Protein 8J6E (pdb70)

Solvent-accessible surface area: 14069 Å² total; per-residue (Å²): 143,49,43,51,1,2,15,0,73,46,95,25,24,26,135,17,26,40,68,83,94,14,54,51,41,41,153,83,13,151,12,112,144,29,50,0,0,0,98,0,11,33,0,0,1,7,90,60,2,11,27,30,3,71,32,91,66,89,51,138,63,78,73,23,18,1,5,13,0,0,0,3,31,2,55,68,24,10,65,80,11,86,124,78,19,75,55,80,69,0,0,0,42,10,40,107,50,24,43,7,0,0,0,6,10,0,9,0,34,28,98,25,8,39,100,12,56,146,56,1,76,42,14,44,0,0,2,1,0,19,21,0,1,20,0,0,4,0,1,28,44,8,24,87,10,17,122,64,8,11,0,0,0,6,48,0,6,32,30,26,5,5,8,0,0,0,1,0,62,64,64,37,2,86,0,0,0,2,2,16,20,74,154,55,2,79,35,0,118,76,19,0,82,10,69,42,19,9,22,106,102,74,52,103,100,33,12,54,78,0,100,78,28,5,125,160,16,1,18,0,0,0,1,14,29,2,81,70,19,15,72,21,0,9,55,3,12,76,91,162,0,63,0,0,6,31,11,13,56,43,30,48,40,83,143,39,56,105,126,64,28,59,182,33,21,69,13,116,67,66,102,6,73,18,41,92,20,24,175,52,100,126,38,5,103,104,1,8,56,50,1,6,36,23,8,46,64,174,87,4,98,32,44,59,29,118,76,6,47,15,124,50,2,39,78,0,0,68,27,21,102,41,88,129,74,39,20,9,4,0,0,73,6,59,131

Structure (mmCIF, N/CA/C/O backbone):
data_8J6E
#
_entry.id   8J6E
#
_cell.length_a   89.390
_cell.length_b   89.390
_cell.length_c   98.380
_cell.angle_alpha   90.000
_cell.angle_beta   90.000
_cell.angle_gamma   120.000
#
_symmetry.space_group_name_H-M   'P 32 2 1'
#
loop_
_entity.id
_entity.type
_entity.pdbx_description
1 polymer 'Quinone oxidoreductase, putative'
2 water water
#
loop_
_atom_site.group_PDB
_atom_site.id
_atom_site.type_symbol
_atom_site.label_atom_id
_atom_site.label_alt_id
_atom_site.label_comp_id
_atom_site.label_asym_id
_atom_site.label_entity_id
_atom_site.label_seq_id
_atom_site.pdbx_PDB_ins_code
_atom_site.Cartn_x
_atom_site.Cartn_y
_atom_site.Cartn_z
_atom_site.occupancy
_atom_site.B_iso_or_equiv
_atom_site.auth_seq_id
_atom_site.auth_comp_id
_atom_site.auth_asym_id
_atom_site.auth_atom_id
_atom_site.pdbx_PDB_model_num
ATOM 1 N N . ALA A 1 1 ? 28.61163 9.72829 15.60631 1.000 61.40827 -2 ALA A N 1
ATOM 2 C CA . ALA A 1 1 ? 29.93748 9.53788 16.18907 1.000 61.48638 -2 ALA A CA 1
ATOM 3 C C . ALA A 1 1 ? 30.44033 8.11147 15.96247 1.000 61.86450 -2 ALA A C 1
ATOM 4 O O . ALA A 1 1 ? 29.72184 7.13939 16.21845 1.000 66.00911 -2 ALA A O 1
ATOM 6 N N . GLY A 1 2 ? 31.66895 7.98895 15.47778 1.000 49.54249 -1 GLY A N 1
ATOM 7 C CA . GLY A 1 2 ? 32.27740 6.69580 15.25039 1.000 50.32789 -1 GLY A CA 1
ATOM 8 C C . GLY A 1 2 ? 32.44863 6.37824 13.77299 1.000 43.85244 -1 GLY A C 1
ATOM 9 O O . GLY A 1 2 ? 32.26267 7.21776 12.88671 1.000 41.24274 -1 GLY A O 1
ATOM 10 N N . SER A 1 3 ? 32.80388 5.12015 13.52508 1.000 41.53607 0 SER A N 1
ATOM 11 C CA . SER A 1 3 ? 33.14826 4.65125 12.18831 1.000 37.52012 0 SER A CA 1
ATOM 12 C C . SER A 1 3 ? 31.89485 4.50999 11.33715 1.000 33.52061 0 SER A C 1
ATOM 13 O O . SER A 1 3 ? 30.98075 3.75744 11.68411 1.000 33.91709 0 SER A O 1
ATOM 16 N N . MET A 1 4 ? 31.85464 5.21141 10.21123 1.000 31.29925 1 MET A N 1
ATOM 17 C CA . MET A 1 4 ? 30.67103 5.20133 9.37063 1.000 33.48471 1 MET A CA 1
ATOM 18 C C . MET A 1 4 ? 31.00409 4.70200 7.96656 1.000 33.18881 1 MET A C 1
ATOM 19 O O . MET A 1 4 ? 32.16930 4.56203 7.57829 1.000 27.19932 1 MET A O 1
ATOM 24 N N . GLU A 1 5 ? 29.94524 4.41596 7.21247 1.000 28.48074 2 GLU A N 1
ATOM 25 C CA . GLU A 1 5 ? 30.04036 4.13451 5.78967 1.000 31.22223 2 GLU A CA 1
ATOM 26 C C . GLU A 1 5 ? 28.78095 4.65310 5.11077 1.000 32.01131 2 GLU A C 1
ATOM 27 O O . GLU A 1 5 ? 27.72562 4.78713 5.73567 1.000 29.84537 2 GLU A O 1
ATOM 33 N N . VAL A 1 6 ? 28.89918 4.91642 3.81346 1.000 30.26411 3 VAL A N 1
ATOM 34 C CA . VAL A 1 6 ? 27.81678 5.46685 3.00220 1.000 27.31376 3 VAL A CA 1
ATOM 35 C C . VAL A 1 6 ? 27.28123 4.35557 2.10998 1.000 32.77354 3 VAL A C 1
ATOM 36 O O . VAL A 1 6 ? 28.04274 3.73868 1.35248 1.000 29.85905 3 VAL A O 1
ATOM 40 N N . ILE A 1 7 ? 25.97191 4.10683 2.18731 1.000 29.72035 4 ILE A N 1
ATOM 41 C CA . ILE A 1 7 ? 25.33598 3.05344 1.40949 1.000 31.79094 4 ILE A CA 1
ATOM 42 C C . ILE A 1 7 ? 24.35259 3.67660 0.42942 1.000 32.40449 4 ILE A C 1
ATOM 43 O O . ILE A 1 7 ? 23.79582 4.75492 0.66376 1.000 33.07691 4 ILE A O 1
ATOM 48 N N . ALA A 1 8 ? 24.15780 2.98930 -0.69024 1.000 32.46416 5 ALA A N 1
ATOM 49 C CA . ALA A 1 8 ? 23.04891 3.26388 -1.58867 1.000 33.36160 5 ALA A CA 1
ATOM 50 C C . ALA A 1 8 ? 21.85561 2.44269 -1.12716 1.000 39.90344 5 ALA A C 1
ATOM 51 O O . ALA A 1 8 ? 21.98398 1.23667 -0.91328 1.000 37.03406 5 ALA A O 1
ATOM 53 N N . THR A 1 9 ? 20.70493 3.09264 -0.95616 1.000 40.29210 6 THR A N 1
ATOM 54 C CA . THR A 1 9 ? 19.49801 2.38512 -0.53656 1.000 41.04164 6 THR A CA 1
ATOM 55 C C . THR A 1 9 ? 18.61231 1.98513 -1.70821 1.000 41.54584 6 THR A C 1
ATOM 56 O O . THR A 1 9 ? 17.66305 1.22319 -1.51295 1.000 48.36734 6 THR A O 1
ATOM 60 N N . ALA A 1 10 ? 18.89817 2.48626 -2.90367 1.000 40.15507 7 ALA A N 1
ATOM 61 C CA . ALA A 1 10 ? 18.15851 2.19270 -4.12659 1.000 40.41674 7 ALA A CA 1
ATOM 62 C C . ALA A 1 10 ? 18.97311 2.76477 -5.27731 1.000 45.50866 7 ALA A C 1
ATOM 63 O O . ALA A 1 10 ? 20.01208 3.39883 -5.06856 1.000 42.55530 7 ALA A O 1
ATOM 65 N N . HIS A 1 11 ? 18.49433 2.54786 -6.49487 1.000 42.31288 8 HIS A N 1
ATOM 66 C CA . HIS A 1 11 ? 19.11486 3.21418 -7.62389 1.000 44.66460 8 HIS A CA 1
ATOM 67 C C . HIS A 1 11 ? 18.57333 4.63640 -7.75350 1.000 47.74463 8 HIS A C 1
ATOM 68 O O . HIS A 1 11 ? 17.48261 4.96168 -7.27565 1.000 48.38770 8 HIS A O 1
ATOM 75 N N . GLY A 1 12 ? 19.36664 5.49721 -8.38487 1.000 44.53147 9 GLY A N 1
ATOM 76 C CA . GLY A 1 12 ? 18.96970 6.88190 -8.55675 1.000 43.41580 9 GLY A CA 1
ATOM 77 C C . GLY A 1 12 ? 20.12411 7.85680 -8.44972 1.000 40.40294 9 GLY A C 1
ATOM 78 O O . GLY A 1 12 ? 21.26247 7.51998 -8.78940 1.000 41.66943 9 GLY A O 1
ATOM 79 N N . GLY A 1 13 ? 19.83702 9.07438 -7.99912 1.000 39.87600 10 GLY A N 1
ATOM 80 C CA . GLY A 1 13 ? 20.84828 10.08762 -7.81753 1.000 39.29952 10 GLY A CA 1
ATOM 81 C C . GLY A 1 13 ? 21.25838 10.17471 -6.36081 1.000 41.07342 10 GLY A C 1
ATOM 82 O O . GLY A 1 13 ? 20.89693 9.32106 -5.54212 1.000 41.50623 10 GLY A O 1
ATOM 83 N N . PRO A 1 14 ? 21.99131 11.23419 -6.00256 1.000 41.11885 11 PRO A N 1
ATOM 84 C CA . PRO A 1 14 ? 22.55444 11.32889 -4.64272 1.000 39.33673 11 PRO A CA 1
ATOM 85 C C . PRO A 1 14 ? 21.52491 11.26921 -3.52094 1.000 41.12682 11 PRO A C 1
ATOM 86 O O . PRO A 1 14 ? 21.90842 11.03998 -2.35841 1.000 38.72495 11 PRO A O 1
ATOM 90 N N . GLU A 1 15 ? 20.23886 11.45471 -3.82393 1.000 41.27944 12 GLU A N 1
ATOM 91 C CA . GLU A 1 15 ? 19.21318 11.41343 -2.78802 1.000 40.42860 12 GLU A CA 1
ATOM 92 C C . GLU A 1 15 ? 19.07078 10.03021 -2.16566 1.000 40.54402 12 GLU A C 1
ATOM 93 O O . GLU A 1 15 ? 18.58568 9.92249 -1.03624 1.000 43.80404 12 GLU A O 1
ATOM 99 N N . VAL A 1 16 ? 19.50353 8.97151 -2.85937 1.000 41.82257 13 VAL A N 1
ATOM 100 C CA . VAL A 1 16 ? 19.32197 7.61616 -2.33696 1.000 40.60042 13 VAL A CA 1
ATOM 101 C C . VAL A 1 16 ? 20.38704 7.20652 -1.32946 1.000 40.03681 13 VAL A C 1
ATOM 102 O O . VAL A 1 16 ? 20.27126 6.12972 -0.73178 1.000 38.40716 13 VAL A O 1
ATOM 106 N N . LEU A 1 17 ? 21.40242 8.03783 -1.09686 1.000 38.46456 14 LEU A N 1
ATOM 107 C CA . LEU A 1 17 ? 22.48888 7.69035 -0.18431 1.000 37.70368 14 LEU A CA 1
ATOM 108 C C . LEU A 1 17 ? 22.08172 7.84492 1.27934 1.000 37.69625 14 LEU A C 1
ATOM 109 O O . LEU A 1 17 ? 21.27108 8.70023 1.63814 1.000 41.37640 14 LEU A O 1
ATOM 114 N N . ALA A 1 18 ? 22.67759 7.01584 2.13214 1.000 33.05771 15 ALA A N 1
ATOM 115 C CA . ALA A 1 18 ? 22.45510 7.10132 3.57003 1.000 35.79665 15 ALA A CA 1
ATOM 116 C C . ALA A 1 18 ? 23.73031 6.69738 4.29751 1.000 36.14196 15 ALA A C 1
ATOM 117 O O . ALA A 1 18 ? 24.52387 5.89832 3.79121 1.000 36.35993 15 ALA A O 1
ATOM 119 N N . VAL A 1 19 ? 23.91563 7.25166 5.49344 1.000 35.67000 16 VAL A N 1
ATOM 120 C CA . VAL A 1 19 ? 25.08280 6.98439 6.32458 1.000 33.68374 16 VAL A CA 1
ATOM 121 C C . VAL A 1 19 ? 24.67594 6.03400 7.43815 1.000 38.37595 16 VAL A C 1
ATOM 122 O O . VAL A 1 19 ? 23.59651 6.16945 8.01888 1.000 38.19826 16 VAL A O 1
ATOM 126 N N . ARG A 1 20 ? 25.53395 5.06444 7.73161 1.000 36.48827 17 ARG A N 1
ATOM 127 C CA . ARG A 1 20 ? 25.26887 4.06193 8.75066 1.000 34.44033 17 ARG A CA 1
ATOM 128 C C . ARG A 1 20 ? 26.59730 3.68261 9.38672 1.000 39.58680 17 ARG A C 1
ATOM 129 O O . ARG A 1 20 ? 27.66232 4.01879 8.84862 1.000 35.06900 17 ARG A O 1
ATOM 137 N N . PRO A 1 21 ? 26.57663 3.02432 10.55108 1.000 39.67734 18 PRO A N 1
ATOM 138 C CA . PRO A 1 21 ? 27.84613 2.59802 11.15530 1.000 39.95093 18 PRO A CA 1
ATOM 139 C C . PRO A 1 21 ? 28.56812 1.59427 10.26466 1.000 36.61543 18 PRO A C 1
ATOM 140 O O . PRO A 1 21 ? 27.94975 0.80438 9.54602 1.000 32.18984 18 PRO A O 1
ATOM 144 N N . SER A 1 22 ? 29.89664 1.65467 10.31076 1.000 33.11164 19 SER A N 1
ATOM 145 C CA . SER A 1 22 ? 30.72621 0.76512 9.50876 1.000 34.94192 19 SER A CA 1
ATOM 146 C C . SER A 1 22 ? 30.37436 -0.69123 9.78369 1.000 37.23794 19 SER A C 1
ATOM 147 O O . SER A 1 22 ? 30.30267 -1.12095 10.93944 1.000 39.69533 19 SER A O 1
ATOM 150 N N . SER A 1 23 ? 30.14941 -1.45664 8.71937 1.000 32.48977 20 SER A N 1
ATOM 151 C CA . SER A 1 23 ? 29.86446 -2.87776 8.85500 1.000 34.35166 20 SER A CA 1
ATOM 152 C C . SER A 1 23 ? 31.10332 -3.74466 8.65668 1.000 35.66055 20 SER A C 1
ATOM 153 O O . SER A 1 23 ? 30.97584 -4.95395 8.44064 1.000 38.66525 20 SER A O 1
ATOM 156 N N . HIS A 1 24 ? 32.29593 -3.16265 8.73152 1.000 31.83524 21 HIS A N 1
ATOM 157 C CA . HIS A 1 24 ? 33.53036 -3.92738 8.55745 1.000 32.11111 21 HIS A CA 1
ATOM 158 C C . HIS A 1 24 ? 34.62965 -3.39498 9.47287 1.000 33.33120 21 HIS A C 1
ATOM 159 O O . HIS A 1 24 ? 35.77984 -3.21714 9.06406 1.000 30.54829 21 HIS A O 1
ATOM 166 N N . THR A 1 25 ? 34.28636 -3.15710 10.74347 1.000 34.10775 22 THR A N 1
ATOM 167 C CA . THR A 1 25 ? 35.29261 -2.77296 11.72717 1.000 34.35790 22 THR A CA 1
ATOM 168 C C . THR A 1 25 ? 36.24775 -3.94251 11.97022 1.000 30.36625 22 THR A C 1
ATOM 169 O O . THR A 1 25 ? 35.88005 -5.10378 11.77056 1.000 32.11084 22 THR A O 1
ATOM 173 N N . PRO A 1 26 ? 37.48742 -3.66382 12.37549 1.000 30.27331 23 PRO A N 1
ATOM 174 C CA . PRO A 1 26 ? 38.44168 -4.76959 12.57589 1.000 30.87906 23 PRO A CA 1
ATOM 175 C C . PRO A 1 26 ? 37.94894 -5.83033 13.54897 1.000 37.66696 23 PRO A C 1
ATOM 176 O O . PRO A 1 26 ? 38.06280 -7.03072 13.25970 1.000 38.32756 23 PRO A O 1
ATOM 180 N N . ASP A 1 27 ? 37.35599 -5.42575 14.67344 1.000 32.93262 24 ASP A N 1
ATOM 181 C CA . ASP A 1 27 ? 36.94103 -6.40310 15.67470 1.000 38.84973 24 ASP A CA 1
ATOM 182 C C . ASP A 1 27 ? 35.74810 -7.23619 15.22539 1.000 38.24138 24 ASP A C 1
ATOM 183 O O . ASP A 1 27 ? 35.49946 -8.30000 15.79889 1.000 39.20308 24 ASP A O 1
ATOM 188 N N . ALA A 1 28 ? 35.01450 -6.80543 14.20359 1.000 38.39344 25 ALA A N 1
ATOM 189 C CA . ALA A 1 28 ? 33.85602 -7.56071 13.74287 1.000 38.04403 25 ALA A CA 1
ATOM 190 C C . ALA A 1 28 ? 34.09817 -8.29910 12.42659 1.000 38.85113 25 ALA A C 1
ATOM 191 O O . ALA A 1 28 ? 33.16437 -8.91380 11.89976 1.000 40.00432 25 ALA A O 1
ATOM 193 N N . THR A 1 29 ? 35.31845 -8.28098 11.88918 1.000 29.45956 26 THR A N 1
ATOM 194 C CA . THR A 1 29 ? 35.56238 -8.72812 10.52001 1.000 36.80726 26 THR A CA 1
ATOM 195 C C . THR A 1 29 ? 36.40302 -10.00085 10.50978 1.000 33.78830 26 THR A C 1
ATOM 196 O O . THR A 1 29 ? 37.52139 -10.01667 11.02582 1.000 36.02275 26 THR A O 1
ATOM 200 N N . GLN A 1 30 ? 35.86738 -11.05712 9.91260 1.000 32.44031 27 GLN A N 1
ATOM 201 C CA . GLN A 1 30 ? 36.60281 -12.30352 9.71146 1.000 40.90123 27 GLN A CA 1
ATOM 202 C C . GLN A 1 30 ? 37.02842 -12.35252 8.24683 1.000 40.96493 27 GLN A C 1
ATOM 203 O O . GLN A 1 30 ? 36.21138 -12.59962 7.35459 1.000 39.67438 27 GLN A O 1
ATOM 209 N N . LEU A 1 31 ? 38.31135 -12.10285 8.00741 1.000 34.85048 28 LEU A N 1
ATOM 210 C CA . LEU A 1 31 ? 38.84525 -12.03390 6.65802 1.000 32.50844 28 LEU A CA 1
ATOM 211 C C . LEU A 1 31 ? 39.00085 -13.43636 6.08720 1.000 36.97246 28 LEU A C 1
ATOM 212 O O . LEU A 1 31 ? 39.48580 -14.34159 6.77266 1.000 33.58521 28 LEU A O 1
ATOM 217 N N . GLU A 1 32 ? 38.57015 -13.61727 4.84063 1.000 37.50046 29 GLU A N 1
ATOM 218 C CA . GLU A 1 32 ? 38.79280 -14.86385 4.12909 1.000 35.05900 29 GLU A CA 1
ATOM 219 C C . GLU A 1 32 ? 40.19493 -14.88038 3.52428 1.000 33.20491 29 GLU A C 1
ATOM 220 O O . GLU A 1 32 ? 40.93309 -13.89486 3.55665 1.000 28.04304 29 GLU A O 1
ATOM 226 N N . GLU A 1 33 ? 40.55871 -16.02893 2.97046 1.000 31.07308 30 GLU A N 1
ATOM 227 C CA . GLU A 1 33 ? 41.85604 -16.18734 2.32973 1.000 29.22777 30 GLU A CA 1
ATOM 228 C C . GLU A 1 33 ? 42.06016 -15.12078 1.25906 1.000 27.90871 30 GLU A C 1
ATOM 229 O O . GLU A 1 33 ? 41.18087 -14.88643 0.42785 1.000 27.02949 30 GLU A O 1
ATOM 235 N N . GLY A 1 34 ? 43.22044 -14.46428 1.28482 1.000 23.23369 31 GLY A N 1
ATOM 236 C CA . GLY A 1 34 ? 43.52996 -13.44994 0.30234 1.000 27.70765 31 GLY A CA 1
ATOM 237 C C . GLY A 1 34 ? 42.98180 -12.05797 0.58404 1.000 28.68270 31 GLY A C 1
ATOM 238 O O . GLY A 1 34 ? 43.34776 -11.11232 -0.12724 1.000 24.58355 31 GLY A O 1
ATOM 239 N N . GLN A 1 35 ? 42.13953 -11.89189 1.59499 1.000 27.27703 32 GLN A N 1
ATOM 240 C CA . GLN A 1 35 ? 41.50064 -10.61330 1.86520 1.000 27.71961 32 GLN A CA 1
ATOM 241 C C . GLN A 1 35 ? 42.31013 -9.77755 2.84585 1.000 27.55067 32 GLN A C 1
ATOM 242 O O . GLN A 1 35 ? 43.07415 -10.29243 3.66440 1.000 26.91585 32 GLN A O 1
ATOM 248 N N . VAL A 1 36 ? 42.11531 -8.46264 2.75021 1.000 22.49411 33 VAL A N 1
ATOM 249 C CA . VAL A 1 36 ? 42.80620 -7.47256 3.56216 1.000 24.87079 33 VAL A CA 1
ATOM 250 C C . VAL A 1 36 ? 41.77339 -6.45198 4.01645 1.000 26.60277 33 VAL A C 1
ATOM 251 O O . VAL A 1 36 ? 40.85428 -6.11225 3.26283 1.000 25.18835 33 VAL A O 1
ATOM 255 N N . LEU A 1 37 ? 41.91587 -5.96278 5.24514 1.000 25.46351 34 LEU A N 1
ATOM 256 C CA . LEU A 1 37 ? 41.07475 -4.88191 5.74729 1.000 26.58516 34 LEU A CA 1
ATOM 257 C C . LEU A 1 37 ? 41.88278 -3.59516 5.76911 1.000 25.93250 34 LEU A C 1
ATOM 258 O O . LEU A 1 37 ? 42.97080 -3.54543 6.36041 1.000 25.36913 34 LEU A O 1
ATOM 263 N N . VAL A 1 38 ? 41.34920 -2.56093 5.12398 1.000 21.46785 35 VAL A N 1
ATOM 264 C CA . VAL A 1 38 ? 42.01838 -1.27393 4.99370 1.000 21.82946 35 VAL A CA 1
ATOM 265 C C . VAL A 1 38 ? 41.27522 -0.26592 5.85484 1.000 22.69281 35 VAL A C 1
ATOM 266 O O . VAL A 1 38 ? 40.04109 -0.19425 5.81452 1.000 21.76826 35 VAL A O 1
ATOM 270 N N . ARG A 1 39 ? 42.01646 0.50142 6.63826 1.000 24.82126 36 ARG A N 1
ATOM 271 C CA . ARG A 1 39 ? 41.45868 1.67874 7.29774 1.000 27.68817 36 ARG A CA 1
ATOM 272 C C . ARG A 1 39 ? 41.64721 2.84984 6.33940 1.000 23.10836 36 ARG A C 1
ATOM 273 O O . ARG A 1 39 ? 42.77612 3.29205 6.11039 1.000 24.88476 36 ARG A O 1
ATOM 281 N N . ASN A 1 40 ? 40.55256 3.33625 5.76043 1.000 23.74561 37 ASN A N 1
ATOM 282 C CA . ASN A 1 40 ? 40.66332 4.38896 4.75759 1.000 24.68170 37 ASN A CA 1
ATOM 283 C C . ASN A 1 40 ? 40.98959 5.73292 5.39660 1.000 28.70022 37 ASN A C 1
ATOM 284 O O . ASN A 1 40 ? 40.42823 6.10436 6.43039 1.000 29.04663 37 ASN A O 1
ATOM 289 N N . ALA A 1 41 ? 41.91730 6.45579 4.77428 1.000 25.70518 38 ALA A N 1
ATOM 290 C CA . ALA A 1 41 ? 42.09159 7.87304 5.03961 1.000 24.83611 38 ALA A CA 1
ATOM 291 C C . ALA A 1 41 ? 41.21783 8.71504 4.11812 1.000 27.11140 38 ALA A C 1
ATOM 292 O O . ALA A 1 41 ? 40.56282 9.65422 4.57853 1.000 24.96944 38 ALA A O 1
ATOM 294 N N . TYR A 1 42 ? 41.16973 8.37550 2.82573 1.000 24.24000 39 TYR A N 1
ATOM 295 C CA . TYR A 1 42 ? 40.34355 9.09516 1.86024 1.000 25.77212 39 TYR A CA 1
ATOM 296 C C . TYR A 1 42 ? 39.71333 8.12422 0.87167 1.000 26.07264 39 TYR A C 1
ATOM 297 O O . TYR A 1 42 ? 40.29975 7.09991 0.50642 1.000 24.15004 39 TYR A O 1
ATOM 306 N N . ALA A 1 43 ? 38.51767 8.47035 0.43268 1.000 20.03856 40 ALA A N 1
ATOM 307 C CA . ALA A 1 43 ? 37.89821 7.86363 -0.72881 1.000 19.72655 40 ALA A CA 1
ATOM 308 C C . ALA A 1 43 ? 37.91685 8.88844 -1.84709 1.000 24.05088 40 ALA A C 1
ATOM 309 O O . ALA A 1 43 ? 37.71682 10.08116 -1.60176 1.000 24.41977 40 ALA A O 1
ATOM 311 N N . GLY A 1 44 ? 38.17678 8.43013 -3.06731 1.000 21.10886 41 GLY A N 1
ATOM 312 C CA . GLY A 1 44 ? 38.09394 9.29209 -4.22659 1.000 21.09911 41 GLY A CA 1
ATOM 313 C C . GLY A 1 44 ? 36.67747 9.26440 -4.77928 1.000 24.39841 41 GLY A C 1
ATOM 314 O O . GLY A 1 44 ? 36.00523 8.23644 -4.74626 1.000 24.39691 41 GLY A O 1
ATOM 315 N N . VAL A 1 45 ? 36.22850 10.41664 -5.27307 1.000 20.57910 42 VAL A N 1
ATOM 316 C CA . VAL A 1 45 ? 34.90606 10.55856 -5.86816 1.000 23.89064 42 VAL A CA 1
ATOM 317 C C . VAL A 1 45 ? 35.07179 10.51892 -7.38309 1.000 23.84593 42 VAL A C 1
ATOM 318 O O . VAL A 1 45 ? 35.96620 11.17989 -7.92843 1.000 24.37270 42 VAL A O 1
ATOM 322 N N . ASN A 1 46 ? 34.24127 9.72669 -8.06649 1.000 23.50926 43 ASN A N 1
ATOM 323 C CA . ASN A 1 46 ? 34.43379 9.48535 -9.49620 1.000 27.45751 43 ASN A CA 1
ATOM 324 C C . ASN A 1 46 ? 33.09442 9.39435 -10.20386 1.000 27.59701 43 ASN A C 1
ATOM 325 O O . ASN A 1 46 ? 32.09099 9.01393 -9.59999 1.000 24.42099 43 ASN A O 1
ATOM 330 N N . PHE A 1 47 ? 33.09934 9.72006 -11.50643 1.000 28.03614 44 PHE A N 1
ATOM 331 C CA . PHE A 1 47 ? 31.88839 9.56372 -12.31659 1.000 29.94306 44 PHE A CA 1
ATOM 332 C C . PHE A 1 47 ? 31.34826 8.13959 -12.24013 1.000 31.72811 44 PHE A C 1
ATOM 333 O O . PHE A 1 47 ? 30.12878 7.93274 -12.17073 1.000 28.46907 44 PHE A O 1
ATOM 341 N N . ILE A 1 48 ? 32.24232 7.14099 -12.24059 1.000 26.26048 45 ILE A N 1
ATOM 342 C CA . ILE A 1 48 ? 31.78251 5.75405 -12.18601 1.000 29.45412 45 ILE A CA 1
ATOM 343 C C . ILE A 1 48 ? 30.91108 5.50288 -10.95888 1.000 32.13559 45 ILE A C 1
ATOM 344 O O . ILE A 1 48 ? 29.99467 4.66744 -11.00445 1.000 28.92962 45 ILE A O 1
ATOM 349 N N . ASP A 1 49 ? 31.15818 6.22573 -9.85391 1.000 27.74856 46 ASP A N 1
ATOM 350 C CA . ASP A 1 49 ? 30.27687 6.11610 -8.69364 1.000 26.76828 46 ASP A CA 1
ATOM 351 C C . ASP A 1 49 ? 28.83962 6.45751 -9.06481 1.000 32.63954 46 ASP A C 1
ATOM 352 O O . ASP A 1 49 ? 27.90037 5.79938 -8.60112 1.000 30.90595 46 ASP A O 1
ATOM 357 N N . THR A 1 50 ? 28.64493 7.49035 -9.89761 1.000 29.27713 47 THR A N 1
ATOM 358 C CA . THR A 1 50 ? 27.28267 7.86049 -10.28413 1.000 36.49665 47 THR A CA 1
ATOM 359 C C . THR A 1 50 ? 26.66940 6.83507 -11.23943 1.000 33.51099 47 THR A C 1
ATOM 360 O O . THR A 1 50 ? 25.45357 6.61233 -11.20261 1.000 34.34512 47 THR A O 1
ATOM 364 N N . TYR A 1 51 ? 27.48673 6.17933 -12.07454 1.000 32.79258 48 TYR A N 1
ATOM 365 C CA . TYR A 1 51 ? 26.94330 5.16818 -12.98610 1.000 33.58798 48 TYR A CA 1
ATOM 366 C C . TYR A 1 51 ? 26.47539 3.92604 -12.23172 1.000 39.64005 48 TYR A C 1
ATOM 367 O O . TYR A 1 51 ? 25.43542 3.34659 -12.57001 1.000 36.65950 48 TYR A O 1
ATOM 376 N N . PHE A 1 52 ? 27.23277 3.48073 -11.22026 1.000 35.80451 49 PHE A N 1
ATOM 377 C CA . PHE A 1 52 ? 26.70722 2.42141 -10.35869 1.000 38.69727 49 PHE A CA 1
ATOM 378 C C . PHE A 1 52 ? 25.46551 2.90070 -9.61229 1.000 35.88990 49 PHE A C 1
ATOM 379 O O . PHE A 1 52 ? 24.48444 2.16114 -9.47120 1.000 36.89150 49 PHE A O 1
ATOM 387 N N . LEU A 1 53 ? 25.49191 4.14638 -9.13564 1.000 36.93501 50 LEU A N 1
ATOM 388 C CA . LEU A 1 53 ? 24.38717 4.67179 -8.33823 1.000 38.92297 50 LEU A CA 1
ATOM 389 C C . LEU A 1 53 ? 23.09111 4.72053 -9.13884 1.000 41.56045 50 LEU A C 1
ATOM 390 O O . LEU A 1 53 ? 22.01945 4.39329 -8.61269 1.000 41.98597 50 LEU A O 1
ATOM 395 N N . CYS A 1 54 ? 23.16687 5.13552 -10.41186 1.000 41.22383 51 CYS A N 1
ATOM 396 C CA . CYS A 1 54 ? 21.95849 5.28230 -11.22330 1.000 44.72286 51 CYS A CA 1
ATOM 397 C C . CYS A 1 54 ? 21.50148 3.95870 -11.83210 1.000 44.43379 51 CYS A C 1
ATOM 398 O 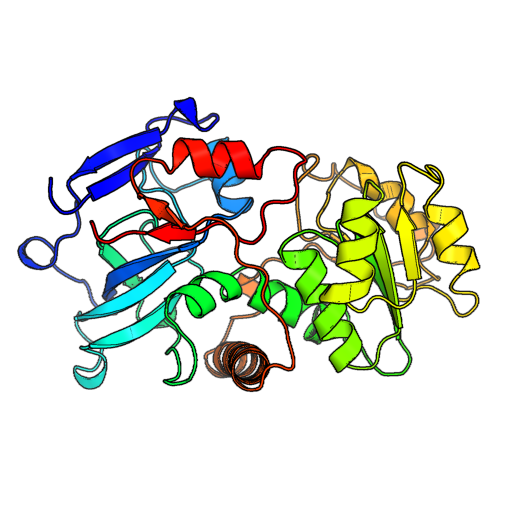O . CYS A 1 54 ? 20.31756 3.80303 -12.13859 1.000 49.23959 51 CYS A O 1
ATOM 401 N N . GLY A 1 55 ? 22.40385 3.00071 -12.00830 1.000 43.67006 52 GLY A N 1
ATOM 402 C CA . GLY A 1 55 ? 22.05512 1.69192 -12.53193 1.000 45.24029 52 GLY A CA 1
ATOM 403 C C . GLY A 1 55 ? 22.65923 1.35721 -13.87984 1.000 45.59514 52 GLY A C 1
ATOM 404 O O . GLY A 1 55 ? 22.55179 0.19894 -14.31068 1.000 43.66092 52 GLY A O 1
ATOM 405 N N . LEU A 1 56 ? 23.28741 2.31373 -14.57332 1.000 44.41463 53 LEU A N 1
ATOM 406 C CA . LEU A 1 56 ? 23.92482 2.00719 -15.85321 1.000 39.52821 53 LEU A CA 1
ATOM 407 C C . LEU A 1 56 ? 24.90572 0.85355 -15.71175 1.000 39.99642 53 LEU A C 1
ATOM 408 O O . LEU A 1 56 ? 24.97647 -0.02208 -16.58197 1.000 38.44041 53 LEU A O 1
ATOM 413 N N . TYR A 1 57 ? 25.67111 0.83737 -14.62152 1.000 39.35986 54 TYR A N 1
ATOM 414 C CA . TYR A 1 57 ? 26.47398 -0.30900 -14.22827 1.000 35.10751 54 TYR A CA 1
ATOM 415 C C . TYR A 1 57 ? 25.78740 -0.98110 -13.04404 1.000 38.48617 54 TYR A C 1
ATOM 416 O O . TYR A 1 57 ? 25.04933 -0.33452 -12.29624 1.000 40.71988 54 TYR A O 1
ATOM 425 N N . LYS A 1 58 ? 26.02866 -2.27903 -12.87423 1.000 37.16011 55 LYS A N 1
ATOM 426 C CA . LYS A 1 58 ? 25.28123 -3.09657 -11.92292 1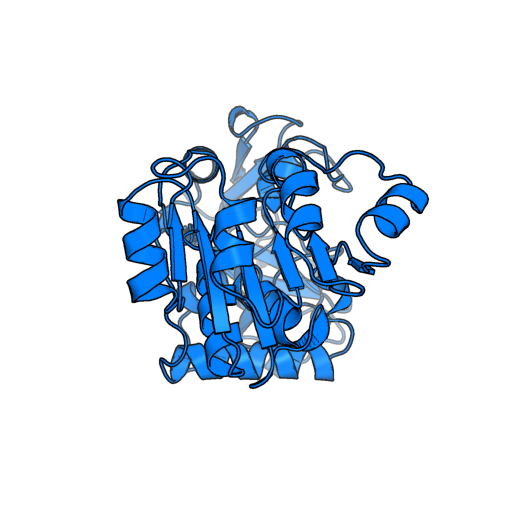.000 43.92311 55 LYS A CA 1
ATOM 427 C C . LYS A 1 58 ? 26.18892 -3.54567 -10.78702 1.000 39.35471 55 LYS A C 1
ATOM 428 O O . LYS A 1 58 ? 27.27896 -4.06975 -11.03168 1.000 41.58410 55 LYS A O 1
ATOM 430 N N . LYS A 1 59 ? 25.73118 -3.33022 -9.52433 1.000 37.80946 56 LYS A N 1
ATOM 431 C CA . LYS A 1 59 ? 26.40562 -3.86915 -8.35071 1.000 40.37398 56 LYS A CA 1
ATOM 432 C C . LYS A 1 59 ? 25.78859 -5.21204 -7.96834 1.000 45.73506 56 LYS A C 1
ATOM 433 O O . LYS A 1 59 ? 24.61204 -5.45975 -8.24995 1.000 47.81406 56 LYS A O 1
ATOM 439 N N . PRO A 1 60 ? 26.55322 -6.09076 -7.31231 1.000 45.29747 57 PRO A N 1
ATOM 440 C CA . PRO A 1 60 ? 26.01809 -7.42476 -6.98935 1.000 48.85756 57 PRO A CA 1
ATOM 441 C C . PRO A 1 60 ? 24.84439 -7.40732 -6.02437 1.000 50.68972 57 PRO A C 1
ATOM 442 O O . PRO A 1 60 ? 24.04931 -8.35322 -6.02979 1.000 55.31885 57 PRO A O 1
ATOM 446 N N . ALA A 1 61 ? 24.70319 -6.37551 -5.19392 1.000 50.96945 58 ALA A N 1
ATOM 447 C CA . ALA A 1 61 ? 23.66280 -6.37378 -4.17392 1.000 48.19497 58 ALA A CA 1
ATOM 448 C C . ALA A 1 61 ? 23.18276 -4.95304 -3.91924 1.000 48.75512 58 ALA A C 1
ATOM 449 O O . ALA A 1 61 ? 23.80856 -3.97081 -4.33027 1.000 45.01786 58 ALA A O 1
ATOM 451 N N . MET A 1 62 ? 22.05602 -4.86452 -3.21495 1.000 47.51371 59 MET A N 1
ATOM 452 C CA . MET A 1 62 ? 21.38688 -3.61872 -2.87380 1.000 46.59744 59 MET A CA 1
ATOM 453 C C . MET A 1 62 ? 20.69760 -3.80358 -1.52533 1.000 47.65675 59 MET A C 1
ATOM 454 O O . MET A 1 62 ? 19.81284 -4.65804 -1.39732 1.000 52.66614 59 MET A O 1
ATOM 459 N N . PRO A 1 63 ? 21.08303 -3.04932 -0.48505 1.000 49.13818 60 PRO A N 1
ATOM 460 C CA . PRO A 1 63 ? 22.05160 -1.94294 -0.51985 1.000 46.67487 60 PRO A CA 1
ATOM 461 C C . PRO A 1 63 ? 23.50994 -2.36857 -0.74285 1.000 47.02703 60 PRO A C 1
ATOM 462 O O . PRO A 1 63 ? 23.83758 -3.56197 -0.70224 1.000 42.15076 60 PRO A O 1
ATOM 466 N N . TYR A 1 64 ? 24.36862 -1.38187 -0.99776 1.000 38.82332 61 TYR A N 1
ATOM 467 C CA . TYR A 1 64 ? 25.79869 -1.61412 -1.11301 1.000 30.39200 61 TYR A CA 1
ATOM 468 C C . TYR A 1 64 ? 26.52695 -0.36237 -0.64354 1.000 35.88422 61 TYR A C 1
ATOM 469 O O . TYR A 1 64 ? 25.97026 0.73992 -0.66942 1.000 32.75197 61 TYR A O 1
ATOM 478 N N . VAL A 1 65 ? 27.77390 -0.54056 -0.20852 1.000 32.76958 62 VAL A N 1
ATOM 479 C CA . VAL A 1 65 ? 28.58712 0.58535 0.23814 1.000 30.71756 62 VAL A CA 1
ATOM 480 C C . VAL A 1 65 ? 29.18429 1.26020 -0.98910 1.000 31.27143 62 VAL A C 1
ATOM 481 O O . VAL A 1 65 ? 29.83077 0.61226 -1.81912 1.000 30.97565 62 VAL A O 1
ATOM 485 N N . VAL A 1 66 ? 28.94443 2.56159 -1.11868 1.000 26.70317 63 VAL A N 1
ATOM 486 C CA . VAL A 1 66 ? 29.32413 3.28581 -2.31886 1.000 25.47818 63 VAL A CA 1
ATOM 487 C C . VAL A 1 66 ? 30.83853 3.46190 -2.37571 1.000 26.84481 63 VAL A C 1
ATOM 488 O O . VAL A 1 66 ? 31.52596 3.47426 -1.34562 1.000 26.15127 63 VAL A O 1
ATOM 492 N N . GLY A 1 67 ? 31.36181 3.59831 -3.58749 1.000 24.62485 64 GLY A N 1
ATOM 493 C CA . GLY A 1 67 ? 32.70385 4.10845 -3.81547 1.000 23.24625 64 GLY A CA 1
ATOM 494 C C . GLY A 1 67 ? 33.63972 3.03111 -4.33863 1.000 28.28161 64 GLY A C 1
ATOM 495 O O . GLY A 1 67 ? 33.63922 1.88997 -3.86360 1.000 25.85679 64 GLY A O 1
ATOM 496 N N . GLU A 1 68 ? 34.45316 3.39875 -5.32287 1.000 24.35941 65 GLU A N 1
ATOM 497 C CA . GLU A 1 68 ? 35.43416 2.49495 -5.90643 1.000 26.30912 65 GLU A CA 1
ATOM 498 C C . GLU A 1 68 ? 36.83587 2.74504 -5.36904 1.000 29.41995 65 GLU A C 1
ATOM 499 O O . GLU A 1 68 ? 37.54076 1.80376 -4.98782 1.000 29.54817 65 GLU A O 1
ATOM 505 N N . GLU A 1 69 ? 37.23146 4.00817 -5.29188 1.000 23.15534 66 GLU A N 1
ATOM 506 C CA . GLU A 1 69 ? 38.62008 4.40401 -5.12211 1.000 25.48977 66 GLU A CA 1
ATOM 507 C C . GLU A 1 69 ? 38.88854 4.85785 -3.69009 1.000 26.60359 66 GLU A C 1
ATOM 508 O O . GLU A 1 69 ? 38.08122 5.57818 -3.08866 1.000 20.74184 66 GLU A O 1
ATOM 514 N N . GLY A 1 70 ? 40.02595 4.43447 -3.14939 1.000 19.30055 67 GLY A N 1
ATOM 515 C CA . GLY A 1 70 ? 40.35923 4.83424 -1.79598 1.000 21.92327 67 GLY A CA 1
ATOM 516 C C . GLY A 1 70 ? 41.84094 4.69262 -1.54051 1.000 26.16257 67 GLY A C 1
ATOM 517 O O . GLY A 1 70 ? 42.57688 4.07413 -2.31441 1.000 21.10791 67 GLY A O 1
ATOM 518 N N . ALA A 1 71 ? 42.26370 5.27922 -0.42232 1.000 19.35205 68 ALA A N 1
ATOM 519 C CA . ALA A 1 71 ? 43.63010 5.17613 0.05461 1.000 22.81258 68 ALA A CA 1
ATOM 520 C C . ALA A 1 71 ? 43.59721 5.09928 1.57370 1.000 28.05889 68 ALA A C 1
ATOM 521 O O . ALA A 1 71 ? 42.79053 5.77639 2.21835 1.000 24.40977 68 ALA A O 1
ATOM 523 N N . GLY A 1 72 ? 44.46792 4.27105 2.14152 1.000 24.42921 69 GLY A N 1
ATOM 524 C CA . GLY A 1 72 ? 44.50564 4.11112 3.58515 1.000 24.14578 69 GLY A CA 1
ATOM 525 C C . GLY A 1 72 ? 45.66149 3.24371 4.02213 1.000 22.93029 69 GLY A C 1
ATOM 526 O O . GLY A 1 72 ? 46.69851 3.21315 3.36035 1.000 22.70204 69 GLY A O 1
ATOM 527 N N . ALA A 1 73 ? 45.50296 2.53595 5.13367 1.000 24.47815 70 ALA A N 1
ATOM 528 C CA . ALA A 1 73 ? 46.55477 1.67477 5.65130 1.000 26.48071 70 ALA A CA 1
ATOM 529 C C . ALA A 1 73 ? 45.96649 0.30910 5.97260 1.000 23.78320 70 ALA A C 1
ATOM 530 O O . ALA A 1 73 ? 44.79001 0.18940 6.31922 1.000 24.71784 70 ALA A O 1
ATOM 532 N N . VAL A 1 74 ? 46.78797 -0.72135 5.82117 1.000 23.34224 71 VAL A N 1
ATOM 533 C CA . VAL A 1 74 ? 46.35892 -2.08548 6.10454 1.000 26.58576 71 VAL A CA 1
ATOM 534 C C . VAL A 1 74 ? 46.31861 -2.27971 7.61621 1.000 26.69007 71 VAL A C 1
ATOM 535 O O . VAL A 1 74 ? 47.30892 -2.01343 8.31104 1.000 28.75780 71 VAL A O 1
ATOM 539 N N . VAL A 1 75 ? 45.18410 -2.75020 8.13196 1.000 23.83915 72 VAL A N 1
ATOM 540 C CA . VAL A 1 75 ? 45.04927 -3.01337 9.56254 1.000 26.57269 72 VAL A CA 1
ATOM 541 C C . VAL A 1 75 ? 44.75650 -4.47298 9.88076 1.000 27.30548 72 VAL A C 1
ATOM 542 O O . VAL A 1 75 ? 44.83701 -4.85512 11.05288 1.000 26.69034 72 VAL A O 1
ATOM 546 N N . LYS A 1 76 ? 44.42088 -5.30790 8.90338 1.000 28.17545 73 LYS A N 1
ATOM 547 C CA . LYS A 1 76 ? 44.18678 -6.71905 9.18970 1.000 26.18344 73 LYS A CA 1
ATOM 548 C C . LYS A 1 76 ? 44.34500 -7.50065 7.89107 1.000 29.01872 73 LYS A C 1
ATOM 549 O O . LYS A 1 76 ? 43.94935 -7.01196 6.83246 1.000 25.27082 73 LYS A O 1
ATOM 555 N N . VAL A 1 77 ? 44.92284 -8.70822 7.97166 1.000 29.64785 74 VAL A N 1
ATOM 556 C CA . VAL A 1 77 ? 45.15572 -9.53940 6.79444 1.000 28.75518 74 VAL A CA 1
ATOM 557 C C . VAL A 1 77 ? 44.59438 -10.93686 7.01194 1.000 29.78133 74 VAL A C 1
ATOM 558 O O . VAL A 1 77 ? 44.58749 -11.46619 8.12738 1.000 28.98669 74 VAL A O 1
ATOM 562 N N . GLY A 1 78 ? 44.09241 -11.52776 5.93365 1.000 28.03958 75 GLY A N 1
ATOM 563 C CA . GLY A 1 78 ? 43.57094 -12.87714 5.96799 1.000 27.58581 75 GLY A CA 1
ATOM 564 C C . GLY A 1 78 ? 44.66010 -13.88799 5.66647 1.000 26.07751 75 GLY A C 1
ATOM 565 O O . GLY A 1 78 ? 45.83327 -13.55297 5.49868 1.000 24.92377 75 GLY A O 1
ATOM 566 N N . ALA A 1 79 ? 44.24493 -15.15016 5.57042 1.000 28.12383 76 ALA A N 1
ATOM 567 C CA . ALA A 1 79 ? 45.19361 -16.22248 5.29155 1.000 28.26518 76 ALA A CA 1
ATOM 568 C C . ALA A 1 79 ? 45.86258 -16.00940 3.94050 1.000 29.47126 76 ALA A C 1
ATOM 569 O O . ALA A 1 79 ? 45.24129 -15.53604 2.98325 1.000 30.20309 76 ALA A O 1
ATOM 571 N N . GLY A 1 80 ? 47.14392 -16.35508 3.86680 1.000 32.24835 77 GLY A N 1
ATOM 572 C CA . GLY A 1 80 ? 47.86691 -16.24762 2.62279 1.000 26.43771 77 GLY A CA 1
ATOM 573 C C . GLY A 1 80 ? 48.35248 -14.85723 2.29755 1.000 30.73632 77 GLY A C 1
ATOM 574 O O . GLY A 1 80 ? 48.89484 -14.64537 1.20566 1.000 30.31375 77 GLY A O 1
ATOM 575 N N . VAL A 1 81 ? 48.16922 -13.90404 3.19693 1.000 28.59804 78 VAL A N 1
ATOM 576 C CA . VAL A 1 81 ? 48.62863 -12.52809 3.01654 1.000 26.24371 78 VAL A CA 1
ATOM 577 C C . VAL A 1 81 ? 49.71747 -12.26786 4.04005 1.000 27.54757 78 VAL A C 1
ATOM 578 O O . VAL A 1 81 ? 49.48352 -12.46612 5.23648 1.000 29.85019 78 VAL A O 1
ATOM 582 N N . PRO A 1 82 ? 50.88988 -11.78474 3.64057 1.000 27.32411 79 PRO A N 1
ATOM 583 C CA . PRO A 1 82 ? 52.00255 -11.68467 4.59207 1.000 29.90289 79 PRO A CA 1
ATOM 584 C C . PRO A 1 82 ? 51.75733 -10.63213 5.66610 1.000 37.27810 79 PRO A C 1
ATOM 585 O O . PRO A 1 82 ? 51.16661 -9.57601 5.41393 1.000 30.86975 79 PRO A O 1
ATOM 589 N N . GLU A 1 83 ? 52.23550 -10.93917 6.87751 1.000 33.39361 80 GLU A N 1
ATOM 590 C CA . GLU A 1 83 ? 52.11599 -10.03186 8.01129 1.000 38.07638 80 GLU A CA 1
ATOM 591 C C . GLU A 1 83 ? 52.87808 -8.73863 7.79516 1.000 35.21237 80 GLU A C 1
ATOM 592 O O . GLU A 1 83 ? 52.54115 -7.72269 8.41309 1.000 35.72540 80 GLU A O 1
ATOM 598 N N . SER A 1 84 ? 53.91188 -8.76231 6.95417 1.000 29.49081 81 SER A N 1
ATOM 599 C CA . SER A 1 84 ? 54.63496 -7.54361 6.62376 1.000 34.54608 81 SER A CA 1
ATOM 600 C C . SER A 1 84 ? 53.74162 -6.50459 5.95776 1.000 34.91919 81 SER A C 1
ATOM 601 O O . SER A 1 84 ? 54.13574 -5.33873 5.84985 1.000 36.65898 81 SER A O 1
ATOM 604 N N . MET A 1 85 ? 52.55876 -6.89913 5.48404 1.000 34.21680 82 MET A N 1
ATOM 605 C CA . MET A 1 85 ? 51.66458 -5.91711 4.88742 1.000 35.91925 82 MET A CA 1
ATOM 606 C C . MET A 1 85 ? 50.97012 -5.05063 5.93108 1.000 33.66698 82 MET A C 1
ATOM 607 O O . MET A 1 85 ? 50.56225 -3.92952 5.60733 1.000 32.78964 82 MET A O 1
ATOM 612 N N . LEU A 1 86 ? 50.84687 -5.53550 7.17026 1.000 33.28995 83 LEU A N 1
ATOM 613 C CA . LEU A 1 86 ? 50.17588 -4.78139 8.22586 1.000 31.92602 83 LEU A CA 1
ATOM 614 C C . LEU A 1 86 ? 50.81189 -3.40838 8.42130 1.000 31.21978 83 LEU A C 1
ATOM 615 O O . LEU A 1 86 ? 52.03636 -3.28100 8.50973 1.000 32.39871 83 LEU A O 1
ATOM 620 N N . GLY A 1 87 ? 49.97233 -2.37509 8.48454 1.000 29.24304 84 GLY A N 1
ATOM 621 C CA . GLY A 1 87 ? 50.46331 -1.01977 8.62425 1.000 27.09967 84 GLY A CA 1
ATOM 622 C C . GLY A 1 87 ? 50.96062 -0.36944 7.34672 1.000 30.78041 84 GLY A C 1
ATOM 623 O O . GLY A 1 87 ? 51.32793 0.80891 7.37724 1.000 28.23785 84 GLY A O 1
ATOM 624 N N . LYS A 1 88 ? 51.00817 -1.08441 6.22739 1.000 24.74356 85 LYS A N 1
ATOM 625 C CA . LYS A 1 88 ? 51.48511 -0.45906 4.99834 1.000 30.98245 85 LYS A CA 1
ATOM 626 C C . LYS A 1 88 ? 50.41724 0.46276 4.41557 1.000 29.88830 85 LYS A C 1
ATOM 627 O O . LYS A 1 88 ? 49.21542 0.18335 4.49636 1.000 25.17202 85 LYS A O 1
ATOM 633 N N . ARG A 1 89 ? 50.86891 1.57887 3.84811 1.000 25.81126 86 ARG A N 1
ATOM 634 C CA . ARG A 1 89 ? 49.98273 2.50157 3.15522 1.000 28.37081 86 ARG A CA 1
ATOM 635 C C . ARG A 1 89 ? 49.67534 1.96417 1.75743 1.000 27.11782 86 ARG A C 1
ATOM 636 O O . ARG A 1 89 ? 50.58959 1.64273 0.99658 1.000 25.73706 86 ARG A O 1
ATOM 644 N N . VAL A 1 90 ? 48.38322 1.83899 1.43607 1.000 22.59757 87 VAL A N 1
ATOM 645 C CA . VAL A 1 90 ? 47.91937 1.22361 0.19972 1.000 24.73563 87 VAL A CA 1
ATOM 646 C C . VAL A 1 90 ? 46.82525 2.09183 -0.41927 1.000 26.01581 87 VAL A C 1
ATOM 647 O O . VAL A 1 90 ? 46.12217 2.83398 0.26829 1.000 23.19482 87 VAL A O 1
ATOM 651 N N . ALA A 1 91 ? 46.67269 1.97628 -1.73761 1.000 21.55971 88 ALA A N 1
ATOM 652 C CA . ALA A 1 91 ? 45.54986 2.59003 -2.43938 1.000 25.62029 88 ALA A CA 1
ATOM 653 C C . ALA A 1 91 ? 44.98809 1.58301 -3.43732 1.000 26.24401 88 ALA A C 1
ATOM 654 O O . ALA A 1 91 ? 45.64187 0.59761 -3.79221 1.000 24.93098 88 ALA A O 1
ATOM 656 N N . TYR A 1 92 ? 43.75465 1.82646 -3.87479 1.000 22.31750 89 TYR A N 1
ATOM 657 C CA . TYR A 1 92 ? 43.05959 0.86528 -4.71526 1.000 22.60020 89 TYR A CA 1
ATOM 658 C C . TYR A 1 92 ? 42.04539 1.60089 -5.57300 1.000 25.52762 89 TYR A C 1
ATOM 659 O O . TYR A 1 92 ? 41.58401 2.69123 -5.22195 1.000 22.97277 89 TYR A O 1
ATOM 668 N N . PHE A 1 93 ? 41.71210 1.00436 -6.71815 1.000 24.27505 90 PHE A N 1
ATOM 669 C CA . PHE A 1 93 ? 40.70559 1.58942 -7.60066 1.000 28.76559 90 PHE A CA 1
ATOM 670 C C . PHE A 1 93 ? 39.41054 0.79627 -7.62666 1.000 26.80234 90 PHE A C 1
ATOM 671 O O . PHE A 1 93 ? 38.46558 1.20549 -8.30596 1.000 32.74981 90 PHE A O 1
ATOM 679 N N . GLY A 1 94 ? 39.32767 -0.30580 -6.89465 1.000 24.03219 91 GLY A N 1
ATOM 680 C CA . GLY A 1 94 ? 38.07332 -1.02011 -6.74181 1.000 27.38553 91 GLY A CA 1
ATOM 681 C C . GLY A 1 94 ? 37.94178 -2.19621 -7.69381 1.000 33.21737 91 GLY A C 1
ATOM 682 O O . GLY A 1 94 ? 38.87200 -2.57387 -8.41210 1.000 37.54212 91 GLY A O 1
ATOM 683 N N . GLY A 1 95 ? 36.74333 -2.78481 -7.69308 1.000 31.36240 92 GLY A N 1
ATOM 684 C CA . GLY A 1 95 ? 36.43869 -3.94304 -8.50377 1.000 30.37618 92 GLY A CA 1
ATOM 685 C C . GLY A 1 95 ? 35.78052 -5.01812 -7.67080 1.000 40.01118 92 GLY A C 1
ATOM 686 O O . GLY A 1 95 ? 35.45950 -4.82231 -6.49234 1.000 35.51803 92 GLY A O 1
ATOM 687 N N . ALA A 1 96 ? 35.56374 -6.17981 -8.28669 1.000 38.08915 93 ALA A N 1
ATOM 688 C CA . ALA A 1 96 ? 34.97135 -7.29320 -7.55558 1.000 45.35803 93 ALA A CA 1
ATOM 689 C C . ALA A 1 96 ? 35.88250 -7.71613 -6.40312 1.000 34.50897 93 ALA A C 1
ATOM 690 O O . ALA A 1 96 ? 37.11085 -7.62905 -6.47942 1.000 39.60521 93 ALA A O 1
ATOM 692 N N . GLY A 1 97 ? 35.27124 -8.16122 -5.31460 1.000 39.42036 94 GLY A N 1
ATOM 693 C CA . GLY A 1 97 ? 36.02868 -8.47470 -4.12500 1.000 33.58050 94 GLY A CA 1
ATOM 694 C C . GLY A 1 97 ? 36.35472 -7.29193 -3.24138 1.000 33.18971 94 GLY A C 1
ATOM 695 O O . GLY A 1 97 ? 36.81388 -7.50032 -2.11096 1.000 34.03849 94 GLY A O 1
ATOM 696 N N . CYS A 1 98 ? 36.16421 -6.05771 -3.71539 1.000 32.10517 95 CYS A N 1
ATOM 697 C CA . CYS A 1 98 ? 36.33484 -4.86672 -2.88593 1.000 32.02448 95 CYS A CA 1
ATOM 698 C C . CYS A 1 98 ? 34.97905 -4.38375 -2.40262 1.000 29.26396 95 CYS A C 1
ATOM 699 O O . CYS A 1 98 ? 34.04987 -4.25154 -3.20274 1.000 31.33489 95 CYS A O 1
ATOM 702 N N . THR A 1 99 ? 34.86948 -4.10636 -1.10554 1.000 28.69416 96 THR A N 1
ATOM 703 C CA . THR A 1 99 ? 33.71908 -3.34163 -0.64373 1.000 27.48894 96 THR A CA 1
ATOM 704 C C . THR A 1 99 ? 33.93394 -1.85128 -0.94765 1.000 29.91395 96 THR A C 1
ATOM 705 O O . THR A 1 99 ? 35.00116 -1.42773 -1.40153 1.000 26.54394 96 THR A O 1
ATOM 709 N N . GLY A 1 100 ? 32.90056 -1.04969 -0.69818 1.000 29.34795 97 GLY A N 1
ATOM 710 C CA . GLY A 1 100 ? 32.94226 0.34267 -1.10037 1.000 24.40360 97 GLY A CA 1
ATOM 711 C C . GLY A 1 100 ? 33.95015 1.15051 -0.30494 1.000 24.37564 97 GLY A C 1
ATOM 712 O O . GLY A 1 100 ? 34.23657 0.87833 0.86108 1.000 23.44633 97 GLY A O 1
ATOM 713 N N . SER A 1 101 ? 34.49648 2.16581 -0.95721 1.000 22.34571 98 SER A N 1
ATOM 714 C CA . SER A 1 101 ? 35.49514 3.02182 -0.33392 1.000 23.45760 98 SER A CA 1
ATOM 715 C C . SER A 1 101 ? 34.90488 4.17897 0.46582 1.000 22.98430 98 SER A C 1
ATOM 716 O O . SER A 1 101 ? 35.64182 4.80674 1.23998 1.000 24.45287 98 SER A O 1
ATOM 719 N N . TYR A 1 102 ? 33.62003 4.50753 0.29260 1.000 21.89898 99 TYR A N 1
ATOM 720 C CA . TYR A 1 102 ? 33.01847 5.58724 1.09177 1.000 26.28919 99 TYR A CA 1
ATOM 721 C C . TYR A 1 102 ? 32.74422 5.03909 2.49218 1.000 23.10810 99 TYR A C 1
ATOM 722 O O . TYR A 1 102 ? 31.60393 4.78964 2.88675 1.000 23.43275 99 TYR A O 1
ATOM 731 N N . ALA A 1 103 ? 33.82118 4.84287 3.24876 1.000 23.54000 100 ALA A N 1
ATOM 732 C CA . ALA A 1 103 ? 33.70796 4.03342 4.45463 1.000 22.15568 100 ALA A CA 1
ATOM 733 C C . ALA A 1 103 ? 34.97701 4.17410 5.27174 1.000 26.16308 100 ALA A C 1
ATOM 734 O O . ALA A 1 103 ? 36.06028 4.40995 4.72033 1.000 21.92900 100 ALA A O 1
ATOM 736 N N . ALA A 1 104 ? 34.82825 3.99784 6.59021 1.000 21.67390 101 ALA A N 1
ATOM 737 C CA . ALA A 1 104 ? 35.98515 3.95835 7.47502 1.000 22.89161 101 ALA A CA 1
ATOM 738 C C . ALA A 1 104 ? 36.88732 2.77642 7.14407 1.000 22.99335 101 ALA A C 1
ATOM 739 O O . ALA A 1 104 ? 38.11915 2.88827 7.19566 1.000 22.93863 101 ALA A O 1
ATOM 741 N N . PHE A 1 105 ? 36.28707 1.63549 6.80401 1.000 23.69867 102 PHE A N 1
ATOM 742 C CA . PHE A 1 105 ? 37.00802 0.39288 6.57868 1.000 24.50554 102 PHE A CA 1
ATOM 743 C C . PHE A 1 105 ? 36.49655 -0.26562 5.30547 1.000 24.83570 102 PHE A C 1
ATOM 744 O O . PHE A 1 105 ? 35.28696 -0.29645 5.05204 1.000 25.02008 102 PHE A O 1
ATOM 752 N N . THR A 1 106 ? 37.42639 -0.81510 4.52629 1.000 23.71094 103 THR A N 1
ATOM 753 C CA . THR A 1 106 ? 37.12952 -1.47879 3.26406 1.000 24.13743 103 THR A CA 1
ATOM 754 C C . THR A 1 106 ? 37.83327 -2.83255 3.24020 1.000 24.95968 103 THR A C 1
ATOM 755 O O . THR A 1 106 ? 39.00512 -2.93550 3.62097 1.000 22.21970 103 THR A O 1
ATOM 759 N N . VAL A 1 107 ? 37.11785 -3.86687 2.82306 1.000 24.36952 104 VAL A N 1
ATOM 760 C CA . VAL A 1 107 ? 37.72687 -5.16636 2.55874 1.000 23.99265 104 VAL A CA 1
ATOM 761 C C . VAL A 1 107 ? 38.12404 -5.20742 1.09026 1.000 25.04116 104 VAL A C 1
ATOM 762 O O . VAL A 1 107 ? 37.33472 -4.84018 0.21373 1.000 27.40737 104 VAL A O 1
ATOM 766 N N . ALA A 1 108 ? 39.34663 -5.64045 0.81489 1.000 24.52943 105 ALA A N 1
ATOM 767 C CA . ALA A 1 108 ? 39.81627 -5.74969 -0.55505 1.000 25.54608 105 ALA A CA 1
ATOM 768 C C . ALA A 1 108 ? 40.70763 -6.97532 -0.69958 1.000 25.03997 105 ALA A C 1
ATOM 769 O O . ALA A 1 108 ? 41.34487 -7.39619 0.27391 1.000 22.69782 105 ALA A O 1
ATOM 771 N N . PRO A 1 109 ? 40.77780 -7.55974 -1.90003 1.000 26.85032 106 PRO A N 1
ATOM 772 C CA . PRO A 1 109 ? 41.80669 -8.57487 -2.15727 1.000 25.37105 106 PRO A CA 1
ATOM 773 C C . PRO A 1 109 ? 43.18555 -7.95324 -2.05921 1.000 24.90777 106 PRO A C 1
ATOM 774 O O . PRO A 1 109 ? 43.40845 -6.82371 -2.50470 1.000 22.93818 106 PRO A O 1
ATOM 778 N N . ALA A 1 110 ? 44.12102 -8.70292 -1.46724 1.000 23.38404 107 ALA A N 1
ATOM 779 C CA . ALA A 1 110 ? 45.50234 -8.23478 -1.41497 1.000 23.46285 107 ALA A CA 1
ATOM 780 C C . ALA A 1 110 ? 46.01059 -7.83336 -2.79970 1.000 25.86513 107 ALA A C 1
ATOM 781 O O . ALA A 1 110 ? 46.77005 -6.86531 -2.93499 1.000 26.19414 107 ALA A O 1
ATOM 783 N N . SER A 1 111 ? 45.58856 -8.55762 -3.84427 1.000 25.68814 108 SER A N 1
ATOM 784 C CA . SER A 1 111 ? 46.07643 -8.28245 -5.19500 1.000 30.49056 108 SER A CA 1
ATOM 785 C C . SER A 1 111 ? 45.57514 -6.94537 -5.73940 1.000 28.71211 108 SER A C 1
ATOM 786 O O . SER A 1 111 ? 46.17454 -6.41541 -6.67804 1.000 24.97008 108 SER A O 1
ATOM 789 N N . ALA A 1 112 ? 44.49078 -6.39579 -5.17969 1.000 27.53012 109 ALA A N 1
ATOM 790 C CA . ALA A 1 112 ? 43.96740 -5.10344 -5.62100 1.000 27.53733 109 ALA A CA 1
ATOM 791 C C . ALA A 1 112 ? 44.66526 -3.91554 -4.97738 1.000 27.96851 109 ALA A C 1
ATOM 792 O O . ALA A 1 112 ? 44.41879 -2.77662 -5.39314 1.000 27.75418 109 ALA A O 1
ATOM 794 N N . LEU A 1 113 ? 45.52420 -4.14250 -3.98666 1.000 24.43302 110 LEU A N 1
ATOM 795 C CA . LEU A 1 113 ? 46.12867 -3.06180 -3.22387 1.000 23.90248 110 LEU A CA 1
ATOM 796 C C . LEU A 1 113 ? 47.48207 -2.67440 -3.81623 1.000 31.57162 110 LEU A C 1
ATOM 797 O O . LEU A 1 113 ? 48.33894 -3.53426 -4.03644 1.000 29.32194 110 LEU A O 1
ATOM 802 N N . ARG A 1 114 ? 47.67739 -1.38373 -4.07506 1.000 25.59272 111 ARG A N 1
ATOM 803 C CA . ARG A 1 114 ? 48.96817 -0.88270 -4.52761 1.000 25.10440 111 ARG A CA 1
ATOM 804 C C . ARG A 1 114 ? 49.62637 -0.12004 -3.38677 1.000 29.98952 111 ARG A C 1
ATOM 805 O O . ARG A 1 114 ? 48.97093 0.67725 -2.70828 1.000 24.90523 111 ARG A O 1
ATOM 813 N N . GLU A 1 115 ? 50.91057 -0.38893 -3.16312 1.000 28.19165 112 GLU A N 1
ATOM 814 C CA . GLU A 1 115 ? 51.64698 0.26408 -2.09101 1.000 29.13046 112 GLU A CA 1
ATOM 815 C C . GLU A 1 115 ? 51.92905 1.71554 -2.45293 1.000 27.27834 112 GLU A C 1
ATOM 816 O O . GLU A 1 115 ? 52.37426 2.01193 -3.56247 1.000 28.05743 112 GLU A O 1
ATOM 822 N N . VAL A 1 116 ? 51.67535 2.61742 -1.51041 1.000 26.83864 113 VAL A N 1
ATOM 823 C CA . VAL A 1 116 ? 51.89815 4.04810 -1.70277 1.000 24.96084 113 VAL A CA 1
ATOM 824 C C . VAL A 1 116 ? 53.28492 4.40754 -1.19473 1.000 28.52193 113 VAL A C 1
ATOM 825 O O . VAL A 1 116 ? 53.61535 4.09577 -0.04263 1.000 31.82340 113 VAL A O 1
ATOM 829 N N . PRO A 1 117 ? 54.11840 5.06022 -2.00167 1.000 30.37142 114 PRO A N 1
ATOM 830 C CA . PRO A 1 117 ? 55.47426 5.38680 -1.55254 1.000 33.90012 114 PRO A CA 1
ATOM 831 C C . PRO A 1 117 ? 55.46536 6.52183 -0.53972 1.000 38.60116 114 PRO A C 1
ATOM 832 O O . PRO A 1 117 ? 54.50322 7.29214 -0.42145 1.000 31.21101 114 PRO A O 1
ATOM 836 N N . ASP A 1 118 ? 56.57611 6.60924 0.20200 1.000 35.08558 115 ASP A N 1
ATOM 837 C CA . ASP A 1 118 ? 56.67100 7.57783 1.28811 1.000 41.96359 115 ASP A CA 1
ATOM 838 C C . ASP A 1 118 ? 56.53459 9.00943 0.78980 1.000 41.02930 115 ASP A C 1
ATOM 839 O O . ASP A 1 118 ? 56.07965 9.88298 1.53688 1.000 44.25531 115 ASP A O 1
ATOM 844 N N . GLY A 1 119 ? 56.90870 9.26944 -0.45557 1.000 38.02177 116 GLY A N 1
ATOM 845 C CA . GLY A 1 119 ? 56.87182 10.61815 -0.97172 1.000 36.98469 116 GLY A CA 1
ATOM 846 C C . GLY A 1 119 ? 55.54568 11.05727 -1.54230 1.000 36.04887 116 GLY A C 1
ATOM 847 O O . GLY A 1 119 ? 55.48832 12.10813 -2.19062 1.000 32.91532 116 GLY A O 1
ATOM 848 N N . VAL A 1 120 ? 54.47878 10.28520 -1.33600 1.000 33.87928 117 VAL A N 1
ATOM 849 C CA . VAL A 1 120 ? 53.15461 10.59384 -1.87166 1.000 30.13661 117 VAL A CA 1
ATOM 850 C C . VAL A 1 120 ? 52.16626 10.56520 -0.71483 1.000 29.83220 117 VAL A C 1
ATOM 851 O O . VAL A 1 120 ? 52.15693 9.61199 0.07424 1.000 32.52267 117 VAL A O 1
ATOM 855 N N . THR A 1 121 ? 51.35043 11.60959 -0.59758 1.000 27.11791 118 THR A N 1
ATOM 856 C CA . THR A 1 121 ? 50.45499 11.69045 0.54603 1.000 27.22405 118 THR A CA 1
ATOM 857 C C . THR A 1 121 ? 49.24554 10.78778 0.32577 1.000 28.35643 118 THR A C 1
ATOM 858 O O . THR A 1 121 ? 48.99626 10.29965 -0.78068 1.000 26.71437 118 THR A O 1
ATOM 862 N N . ASP A 1 122 ? 48.48716 10.56096 1.40219 1.000 26.65833 119 ASP A N 1
ATOM 863 C CA . ASP A 1 122 ? 47.27385 9.75269 1.28948 1.000 27.57247 119 ASP A CA 1
ATOM 864 C C . ASP A 1 122 ? 46.27591 10.40304 0.34026 1.000 27.80706 119 ASP A C 1
ATOM 865 O O . ASP A 1 122 ? 45.58166 9.71249 -0.42011 1.000 24.45080 119 ASP A O 1
ATOM 870 N N . ALA A 1 123 ? 46.18052 11.73296 0.37726 1.000 24.55872 120 ALA A N 1
ATOM 871 C CA . ALA A 1 123 ? 45.21181 12.40766 -0.47978 1.000 28.88656 120 ALA A CA 1
ATOM 872 C C . ALA A 1 123 ? 45.63955 12.33711 -1.93915 1.000 27.86251 120 ALA A C 1
ATOM 873 O O . ALA A 1 123 ? 44.80264 12.16080 -2.83433 1.000 25.83975 120 ALA A O 1
ATOM 875 N N . GLU A 1 124 ? 46.93796 12.48452 -2.19560 1.000 25.64254 121 GLU A N 1
ATOM 876 C CA . GLU A 1 124 ? 47.43457 12.34396 -3.55884 1.000 26.27162 121 GLU A CA 1
ATOM 877 C C . GLU A 1 124 ? 47.18940 10.93837 -4.09148 1.000 26.26118 121 GLU A C 1
ATOM 878 O O . GLU A 1 124 ? 46.83638 10.77065 -5.26239 1.000 26.03008 121 GLU A O 1
ATOM 884 N N . ALA A 1 125 ? 47.39236 9.91554 -3.25106 1.000 23.29559 122 ALA A N 1
ATOM 885 C CA . ALA A 1 125 ? 47.14533 8.54367 -3.68192 1.000 24.69334 122 ALA A CA 1
ATOM 886 C C . ALA A 1 125 ? 45.68363 8.34657 -4.06477 1.000 24.71277 122 ALA A C 1
ATOM 887 O O . ALA A 1 125 ? 45.38203 7.73941 -5.09916 1.000 21.09746 122 ALA A O 1
ATOM 889 N N . ALA A 1 126 ? 44.76017 8.86310 -3.25243 1.000 23.86150 123 ALA A N 1
ATOM 890 C CA . ALA A 1 126 ? 43.34048 8.71479 -3.57158 1.000 23.23301 123 ALA A CA 1
ATOM 891 C C . ALA A 1 126 ? 42.91555 9.57377 -4.75079 1.000 22.14173 123 ALA A C 1
ATOM 892 O O . ALA A 1 126 ? 41.80864 9.38471 -5.26480 1.000 25.07147 123 ALA A O 1
ATOM 894 N N . ALA A 1 127 ? 43.75619 10.51587 -5.17778 1.000 25.61161 124 ALA A N 1
ATOM 895 C CA . ALA A 1 127 ? 43.47653 11.32025 -6.36059 1.000 28.13925 124 ALA A CA 1
ATOM 896 C C . ALA A 1 127 ? 43.94086 10.67075 -7.65937 1.000 29.22287 124 ALA A C 1
ATOM 897 O O . ALA A 1 127 ? 43.42925 11.01854 -8.73042 1.000 30.02560 124 ALA A O 1
ATOM 899 N N . VAL A 1 128 ? 44.89271 9.74584 -7.60954 1.000 26.14626 125 VAL A N 1
ATOM 900 C CA . VAL A 1 128 ? 45.47583 9.22190 -8.83536 1.000 28.04176 125 VAL A CA 1
ATOM 901 C C . VAL A 1 128 ? 45.01169 7.81223 -9.20398 1.000 28.18685 125 VAL A C 1
ATOM 902 O O . VAL A 1 128 ? 45.08494 7.46142 -10.39311 1.000 27.83825 125 VAL A O 1
ATOM 906 N N . MET A 1 129 ? 44.52362 6.99974 -8.24907 1.000 25.00627 126 MET A N 1
ATOM 907 C CA . MET A 1 129 ? 44.25056 5.58914 -8.55338 1.000 28.04209 126 MET A CA 1
ATOM 908 C C . MET A 1 129 ? 43.32879 5.43318 -9.75816 1.000 29.88615 126 MET A C 1
ATOM 909 O O . MET A 1 129 ? 43.59083 4.61849 -10.64972 1.000 29.82270 126 MET A O 1
ATOM 914 N N . CYS A 1 130 ? 42.23665 6.18924 -9.80730 1.000 23.85333 127 CYS A N 1
ATOM 915 C CA A CYS A 1 130 ? 41.31862 6.05266 -10.93397 0.588 25.77178 127 CYS A CA 1
ATOM 916 C CA B CYS A 1 130 ? 41.31433 6.05752 -10.92871 0.412 25.77897 127 CYS A CA 1
ATOM 917 C C . CYS A 1 130 ? 41.70113 6.97590 -12.08803 1.000 25.97725 127 CYS A C 1
ATOM 918 O O . CYS A 1 130 ? 41.98838 6.50455 -13.19097 1.000 24.53515 127 CYS A O 1
ATOM 923 N N . GLN A 1 131 ? 41.71337 8.29071 -11.84462 1.000 23.22697 128 GLN A N 1
ATOM 924 C CA . GLN A 1 131 ? 41.93315 9.25006 -12.92237 1.000 24.58751 128 GLN A CA 1
ATOM 925 C C . GLN A 1 131 ? 43.37510 9.23590 -13.40764 1.000 22.20941 128 GLN A C 1
ATOM 926 O O . GLN A 1 131 ? 43.62729 9.35971 -14.61311 1.000 21.90897 128 GLN A O 1
ATOM 932 N N . GLY A 1 132 ? 44.33245 9.08259 -12.49254 1.000 19.82785 129 GLY A N 1
ATOM 933 C CA . GLY A 1 132 ? 45.73134 9.10454 -12.89580 1.000 20.89998 129 GLY A CA 1
ATOM 934 C C . GLY A 1 132 ? 46.15088 7.85055 -13.64300 1.000 21.43655 129 GLY A C 1
ATOM 935 O O . GLY A 1 132 ? 46.86118 7.92747 -14.64785 1.000 21.83510 129 GLY A O 1
ATOM 936 N N . LEU A 1 133 ? 45.71580 6.67800 -13.16851 1.000 21.58200 130 LEU A N 1
ATOM 937 C CA . LEU A 1 133 ? 46.04144 5.44397 -13.87421 1.000 20.98459 130 LEU A CA 1
ATOM 938 C C . LEU A 1 133 ? 45.27004 5.34220 -15.18516 1.000 20.28125 130 LEU A C 1
ATOM 939 O O . LEU A 1 133 ? 45.76970 4.75825 -16.14561 1.000 19.22836 130 LEU A O 1
ATOM 944 N N . THR A 1 134 ? 44.06135 5.90039 -15.24885 1.000 18.38894 131 THR A N 1
ATOM 945 C CA . THR A 1 134 ? 43.35876 5.93951 -16.52644 1.000 19.29845 131 THR A CA 1
ATOM 946 C C . THR A 1 134 ? 44.10323 6.81358 -17.52244 1.000 19.68285 131 THR A C 1
ATOM 947 O O . THR A 1 134 ? 44.35238 6.39471 -18.65848 1.000 19.32039 131 THR A O 1
ATOM 951 N N . ALA A 1 135 ? 44.49420 8.02606 -17.10185 1.000 19.93208 132 ALA A N 1
ATOM 952 C CA . ALA A 1 135 ? 45.29507 8.88115 -17.96945 1.000 21.05910 132 ALA A CA 1
ATOM 953 C C . ALA A 1 135 ? 46.56983 8.16480 -18.39917 1.000 20.84105 132 ALA A C 1
ATOM 954 O O . ALA A 1 135 ? 46.98113 8.25253 -19.56472 1.000 16.65322 132 ALA A O 1
ATOM 956 N N . HIS A 1 136 ? 47.19476 7.42637 -17.48042 1.000 18.90807 133 HIS A N 1
ATOM 957 C CA . HIS A 1 136 ? 48.39810 6.68627 -17.85206 1.000 19.22357 133 HIS A CA 1
ATOM 958 C C . HIS A 1 136 ? 48.12029 5.69480 -18.97894 1.000 17.94307 133 HIS A C 1
ATOM 959 O O . HIS A 1 136 ? 48.81675 5.69596 -20.00670 1.000 17.77761 133 HIS A O 1
ATOM 966 N N . TYR A 1 137 ? 47.11547 4.82611 -18.81500 1.000 17.00432 134 TYR A N 1
ATOM 967 C CA . TYR A 1 137 ? 46.96760 3.78930 -19.84263 1.000 18.70375 134 TYR A CA 1
ATOM 968 C C . TYR A 1 137 ? 46.44945 4.38964 -21.14804 1.000 18.01237 134 TYR A C 1
ATOM 969 O O . TYR A 1 137 ? 46.71293 3.84836 -22.23103 1.000 17.31687 134 TYR A O 1
ATOM 978 N N . LEU A 1 138 ? 45.72938 5.51116 -21.06861 1.000 17.11547 135 LEU A N 1
ATOM 979 C CA . LEU A 1 138 ? 45.25663 6.16177 -22.28219 1.000 17.40640 135 LEU A CA 1
ATOM 980 C C . LEU A 1 138 ? 46.42741 6.59092 -23.15727 1.000 17.07654 135 LEU A C 1
ATOM 981 O O . LEU A 1 138 ? 46.44167 6.32448 -24.36152 1.000 16.27711 135 LEU A O 1
ATOM 986 N N . VAL A 1 139 ? 47.43088 7.24760 -22.56573 1.000 16.44710 136 VAL A N 1
ATOM 987 C CA . VAL A 1 139 ? 48.54607 7.75454 -23.36476 1.000 17.71021 136 VAL A CA 1
ATOM 988 C C . VAL A 1 139 ? 49.66754 6.74181 -23.50316 1.000 19.95521 136 VAL A C 1
ATOM 989 O O . VAL A 1 139 ? 50.55721 6.92645 -24.34735 1.000 19.67438 136 VAL A O 1
ATOM 993 N N . ASP A 1 140 ? 49.64845 5.67190 -22.71664 1.000 19.55776 137 ASP A N 1
ATOM 994 C CA . ASP A 1 140 ? 50.67444 4.63733 -22.77774 1.000 21.58701 137 ASP A CA 1
ATOM 995 C C . ASP A 1 140 ? 50.26593 3.45591 -23.64973 1.000 20.97326 137 ASP A C 1
ATOM 996 O O . ASP A 1 140 ? 51.12619 2.85679 -24.31206 1.000 22.94877 137 ASP A O 1
ATOM 1001 N N . SER A 1 141 ? 48.97505 3.11831 -23.67040 1.000 19.65703 138 SER A N 1
ATOM 1002 C CA . SER A 1 141 ? 48.50338 1.87024 -24.26709 1.000 22.89143 138 SER A CA 1
ATOM 1003 C C . SER A 1 141 ? 47.36726 2.07422 -25.25783 1.000 19.14610 138 SER A C 1
ATOM 1004 O O . SER A 1 141 ? 47.43917 1.57112 -26.37825 1.000 20.01360 138 SER A O 1
ATOM 1007 N N . SER A 1 142 ? 46.30712 2.78466 -24.85843 1.000 18.81721 139 SER A N 1
ATOM 1008 C CA . SER A 1 142 ? 45.14883 2.93019 -25.73858 1.000 18.42097 139 SER A CA 1
ATOM 1009 C C . SER A 1 142 ? 45.56249 3.52122 -27.08147 1.000 19.72802 139 SER A C 1
ATOM 1010 O O . SER A 1 142 ? 45.19642 3.01148 -28.14829 1.000 17.36635 139 SER A O 1
ATOM 1013 N N . TYR A 1 143 ? 46.30525 4.60685 -27.04092 1.000 19.57836 140 TYR A N 1
ATOM 1014 C CA . TYR A 1 143 ? 47.06704 5.08159 -28.18455 1.000 19.06648 140 TYR A CA 1
ATOM 1015 C C . TYR A 1 143 ? 48.42901 5.49123 -27.63566 1.000 19.01742 140 TYR A C 1
ATOM 1016 O O . TYR A 1 143 ? 48.51143 6.41199 -26.81710 1.000 19.29014 140 TYR A O 1
ATOM 1025 N N . PRO A 1 144 ? 49.51432 4.81870 -28.02265 1.000 20.95877 141 PRO A N 1
ATOM 1026 C CA . PRO A 1 144 ? 50.80891 5.10636 -27.39171 1.000 22.52794 141 PRO A CA 1
ATOM 1027 C C . PRO A 1 144 ? 51.38099 6.43184 -27.87147 1.000 24.70336 141 PRO A C 1
ATOM 1028 O O . PRO A 1 144 ? 51.95654 6.50791 -28.95261 1.000 24.77079 141 PRO A O 1
ATOM 1032 N N . CYS A 1 145 ? 51.21781 7.47697 -27.06530 1.000 19.16170 142 CYS A N 1
ATOM 1033 C CA . CYS A 1 145 ? 51.70238 8.81015 -27.40352 1.000 19.56970 142 CYS A CA 1
ATOM 1034 C C . CYS A 1 145 ? 53.21225 8.81244 -27.57218 1.000 21.27581 142 CYS A C 1
ATOM 1035 O O . CYS A 1 145 ? 53.93741 8.20649 -26.77803 1.000 22.90216 142 CYS A O 1
ATOM 1038 N N . GLY A 1 146 ? 53.68769 9.52321 -28.59447 1.000 22.31134 143 GLY A N 1
ATOM 1039 C CA . GLY A 1 146 ? 55.10569 9.71541 -28.79548 1.000 22.79079 143 GLY A CA 1
ATOM 1040 C C . GLY A 1 146 ? 55.39854 11.08734 -29.37286 1.000 26.28687 143 GLY A C 1
ATOM 1041 O O . GLY A 1 146 ? 54.48836 11.88375 -29.62573 1.000 22.41145 143 GLY A O 1
ATOM 1042 N N . PRO A 1 147 ? 56.68146 11.38599 -29.60409 1.000 25.90348 144 PRO A N 1
ATOM 1043 C CA . PRO A 1 147 ? 57.03462 12.69259 -30.19843 1.000 25.92964 144 PRO A CA 1
ATOM 1044 C C . PRO A 1 147 ? 56.36512 12.96012 -31.53154 1.000 26.97813 144 PRO A C 1
ATOM 1045 O O . PRO A 1 147 ? 56.15208 14.12508 -31.87450 1.000 29.73813 144 PRO A O 1
ATOM 1049 N N . GLY A 1 148 ? 56.00713 11.92771 -32.29364 1.000 26.95665 145 GLY A N 1
ATOM 1050 C CA . GLY A 1 148 ? 55.31534 12.17267 -33.54113 1.000 25.53874 145 GLY A CA 1
ATOM 1051 C C . GLY A 1 148 ? 53.80845 12.34367 -33.45361 1.000 26.64126 145 GLY A C 1
ATOM 1052 O O . GLY A 1 148 ? 53.16844 12.58140 -34.48015 1.000 25.56211 145 GLY A O 1
ATOM 1053 N N . SER A 1 149 ? 53.21579 12.26286 -32.26536 1.000 22.42856 146 SER A N 1
ATOM 1054 C CA . SER A 1 149 ? 51.76632 12.20162 -32.12909 1.000 22.14792 146 SER A CA 1
ATOM 1055 C C . SER A 1 149 ? 51.12575 13.58022 -31.97231 1.000 20.92663 146 SER A C 1
ATOM 1056 O O . SER A 1 149 ? 51.67814 14.48039 -31.33829 1.000 20.93162 146 SER A O 1
ATOM 1059 N N . THR A 1 150 ? 49.90630 13.70587 -32.49199 1.000 19.56834 147 THR A N 1
ATOM 1060 C CA . THR A 1 150 ? 49.00397 14.79562 -32.14720 1.000 23.18095 147 THR A CA 1
ATOM 1061 C C . THR A 1 150 ? 47.70173 14.18551 -31.63198 1.000 22.17306 147 THR A C 1
ATOM 1062 O O . THR A 1 150 ? 47.11521 13.33092 -32.30249 1.000 19.49526 147 THR A O 1
ATOM 1066 N N . VAL A 1 151 ? 47.26414 14.58738 -30.43093 1.000 16.92798 148 VAL A N 1
ATOM 1067 C CA . VAL A 1 151 ? 46.04907 14.02372 -29.85707 1.000 17.71608 148 VAL A CA 1
ATOM 1068 C C . VAL A 1 151 ? 45.10414 15.14076 -29.42237 1.000 22.03890 148 VAL A C 1
ATOM 1069 O O . VAL A 1 151 ? 45.52356 16.24977 -29.06894 1.000 18.89132 148 VAL A O 1
ATOM 1073 N N . VAL A 1 152 ? 43.81418 14.82705 -29.46401 1.000 18.38183 149 VAL A N 1
ATOM 1074 C CA . VAL A 1 152 ? 42.73955 15.68354 -28.97388 1.000 20.05488 149 VAL A CA 1
ATOM 1075 C C . VAL A 1 152 ? 42.21979 15.09243 -27.66592 1.000 20.55032 149 VAL A C 1
ATOM 1076 O O . VAL A 1 152 ? 41.98542 13.87449 -27.57282 1.000 18.37784 149 VAL A O 1
ATOM 1080 N N . VAL A 1 153 ? 42.04003 15.95085 -26.65995 1.000 20.23964 150 VAL A N 1
ATOM 1081 C CA . VAL A 1 153 ? 41.55827 15.55827 -25.33303 1.000 20.99710 150 VAL A CA 1
ATOM 1082 C C . VAL A 1 153 ? 40.28568 16.34598 -25.03558 1.000 21.28795 150 VAL A C 1
ATOM 1083 O O . VAL A 1 153 ? 40.32307 17.57986 -24.94330 1.000 21.01231 150 VAL A O 1
ATOM 1087 N N . HIS A 1 154 ? 39.16437 15.64156 -24.89652 1.000 19.21525 151 HIS A N 1
ATOM 1088 C CA . HIS A 1 154 ? 37.92250 16.28235 -24.47494 1.000 23.02209 151 HIS A CA 1
ATOM 1089 C C . HIS A 1 154 ? 37.90367 16.51793 -22.96481 1.000 22.38850 151 HIS A C 1
ATOM 1090 O O . HIS A 1 154 ? 38.63442 15.88186 -22.19547 1.000 20.07742 151 HIS A O 1
ATOM 1097 N N . ALA A 1 155 ? 37.05349 17.45499 -22.54528 1.000 25.14196 152 ALA A N 1
ATOM 1098 C CA . ALA A 1 155 ? 36.95038 17.84788 -21.13639 1.000 20.77415 152 ALA A CA 1
ATOM 1099 C C . ALA A 1 155 ? 38.34546 18.05347 -20.54559 1.000 22.90856 152 ALA A C 1
ATOM 1100 O O . ALA A 1 155 ? 38.69433 17.53213 -19.48366 1.000 22.63432 152 ALA A O 1
ATOM 1102 N N . ALA A 1 156 ? 39.16794 18.80294 -21.28471 1.000 23.42565 153 ALA A N 1
ATOM 1103 C CA . ALA A 1 156 ? 40.58974 18.89991 -20.97301 1.000 23.49581 153 ALA A CA 1
ATOM 1104 C C . ALA A 1 156 ? 40.86000 19.57466 -19.63645 1.000 24.25093 153 ALA A C 1
ATOM 1105 O O . ALA A 1 156 ? 41.97813 19.45961 -19.12542 1.000 23.54783 153 ALA A O 1
ATOM 1107 N N . ALA A 1 157 ? 39.87852 20.28050 -19.06131 1.000 22.24251 154 ALA A N 1
ATOM 1108 C CA . ALA A 1 157 ? 40.04011 20.88857 -17.74533 1.000 25.47066 154 ALA A CA 1
ATOM 1109 C C . ALA A 1 157 ? 39.47909 20.02933 -16.61583 1.000 26.75778 154 ALA A C 1
ATOM 1110 O O . ALA A 1 157 ? 39.61969 20.40457 -15.44419 1.000 27.62644 154 ALA A O 1
ATOM 1112 N N . GLY A 1 158 ? 38.84907 18.89464 -16.93440 1.000 26.33478 155 GLY A N 1
ATOM 1113 C CA . GLY A 1 158 ? 38.35082 17.98076 -15.92832 1.000 27.08952 155 GLY A CA 1
ATOM 1114 C C . GLY A 1 158 ? 39.46106 17.16161 -15.28105 1.000 26.69816 155 GLY A C 1
ATOM 1115 O O . GLY A 1 158 ? 40.64529 17.26783 -15.61364 1.000 24.57383 155 GLY A O 1
ATOM 1116 N N . GLY A 1 159 ? 39.05202 16.32080 -14.33167 1.000 28.25796 156 GLY A N 1
ATOM 1117 C CA . GLY A 1 159 ? 39.99057 15.51405 -13.56927 1.000 28.24425 156 GLY A CA 1
ATOM 1118 C C . GLY A 1 159 ? 40.89448 14.63673 -14.41148 1.000 22.40267 156 GLY A C 1
ATOM 1119 O O . GLY A 1 159 ? 42.11858 14.78782 -14.38043 1.000 22.79940 156 GLY A O 1
ATOM 1120 N N . THR A 1 160 ? 40.30630 13.72827 -15.18306 1.000 21.33733 157 THR A N 1
ATOM 1121 C CA . THR A 1 160 ? 41.11124 12.87588 -16.05440 1.000 22.82693 157 THR A CA 1
ATOM 1122 C C . THR A 1 160 ? 41.73003 13.67928 -17.19401 1.000 22.70818 157 THR A C 1
ATOM 1123 O O . THR A 1 160 ? 42.89497 13.46185 -17.54537 1.000 22.41483 157 THR A O 1
ATOM 1127 N N . GLY A 1 161 ? 40.96838 14.62179 -17.77007 1.000 22.30461 158 GLY A N 1
ATOM 1128 C CA . GLY A 1 161 ? 41.45651 15.37141 -18.92497 1.000 19.84032 158 GLY A CA 1
ATOM 1129 C C . GLY A 1 161 ? 42.75071 16.11571 -18.65270 1.000 23.24914 158 GLY A C 1
ATOM 1130 O O . GLY A 1 161 ? 43.67692 16.07960 -19.46757 1.000 22.31316 158 GLY A O 1
ATOM 1131 N N . LEU A 1 162 ? 42.84162 16.78841 -17.49839 1.000 18.20711 159 LEU A N 1
ATOM 1132 C CA . LEU A 1 162 ? 44.06610 17.51174 -17.16312 1.000 20.33142 159 LEU A CA 1
ATOM 1133 C C . LEU A 1 162 ? 45.25214 16.56999 -17.05645 1.000 22.08217 159 LEU A C 1
ATOM 1134 O O . LEU A 1 162 ? 46.37827 16.94036 -17.40485 1.000 23.06894 159 LEU A O 1
ATOM 1139 N N . LEU A 1 163 ? 45.02634 15.35459 -16.55669 1.000 20.76051 160 LEU A N 1
ATOM 1140 C CA . LEU A 1 163 ? 46.13201 14.41197 -16.41146 1.000 22.23923 160 LEU A CA 1
ATOM 1141 C C . LEU A 1 163 ? 46.50842 13.79678 -17.75675 1.000 20.08704 160 LEU A C 1
ATOM 1142 O O . LEU A 1 163 ? 47.69677 13.60870 -18.04327 1.000 21.64051 160 LEU A O 1
ATOM 1147 N N . VAL A 1 164 ? 45.51877 13.50863 -18.60454 1.000 18.37011 161 VAL A N 1
ATOM 1148 C CA . VAL A 1 164 ? 45.81850 13.05446 -19.96615 1.000 20.27764 161 VAL A CA 1
ATOM 1149 C C . VAL A 1 164 ? 46.66813 14.09001 -20.70394 1.000 21.20463 161 VAL A C 1
ATOM 1150 O O . VAL A 1 164 ? 47.69934 13.75911 -21.30050 1.000 18.70923 161 VAL A O 1
ATOM 1154 N N . CYS A 1 165 ? 46.25344 15.36254 -20.66423 1.000 19.94989 162 CYS A N 1
ATOM 1155 C CA . CYS A 1 165 ? 47.03748 16.42885 -21.28908 1.000 19.77213 162 CYS A CA 1
ATOM 1156 C C . CYS A 1 165 ? 48.49253 16.39567 -20.82644 1.000 19.56230 162 CYS A C 1
ATOM 1157 O O . CYS A 1 165 ? 49.42079 16.40531 -21.64363 1.000 21.06671 162 CYS A O 1
ATOM 1160 N N . GLN A 1 166 ? 48.70881 16.37367 -19.50632 1.000 20.49097 163 GLN A N 1
ATOM 1161 C CA . GLN A 1 166 ? 50.06903 16.43808 -18.98036 1.000 23.53319 163 GLN A CA 1
ATOM 1162 C C . GLN A 1 166 ? 50.87466 15.19424 -19.33235 1.000 22.05159 163 GLN A C 1
ATOM 1163 O O . GLN A 1 166 ? 52.06533 15.29244 -19.65986 1.000 20.92429 163 GLN A O 1
ATOM 1169 N N . MET A 1 167 ? 50.26301 14.01124 -19.23699 1.000 18.66445 164 MET A N 1
ATOM 1170 C CA . MET A 1 167 ? 51.03690 12.79753 -19.48714 1.000 20.19364 164 MET A CA 1
ATOM 1171 C C . MET A 1 167 ? 51.32930 12.62398 -20.97509 1.000 18.68690 164 MET A C 1
ATOM 1172 O O . MET A 1 167 ? 52.40970 12.14522 -21.34828 1.000 21.98285 164 MET A O 1
ATOM 1177 N N . ALA A 1 168 ? 50.38697 13.00329 -21.84401 1.000 19.50192 165 ALA A N 1
ATOM 1178 C CA . ALA A 1 168 ? 50.68573 13.01144 -23.27410 1.000 16.83229 165 ALA A CA 1
ATOM 1179 C C . ALA A 1 168 ? 51.83921 13.96579 -23.58921 1.000 22.73896 165 ALA A C 1
ATOM 1180 O O . ALA A 1 168 ? 52.70763 13.64114 -24.40611 1.000 22.11811 165 ALA A O 1
ATOM 1182 N N . LYS A 1 169 ? 51.87963 15.13808 -22.93439 1.000 21.67673 166 LYS A N 1
ATOM 1183 C CA . LYS A 1 169 ? 53.00659 16.05408 -23.12377 1.000 22.98552 166 LYS A CA 1
ATOM 1184 C C . LYS A 1 169 ? 54.30970 15.42439 -22.64758 1.000 23.18706 166 LYS A C 1
ATOM 1185 O O . LYS A 1 169 ? 55.33117 15.50833 -23.33223 1.000 23.79133 166 LYS A O 1
ATOM 1191 N N . LEU A 1 170 ? 54.28243 14.76148 -21.48789 1.000 23.52087 167 LEU A N 1
ATOM 1192 C CA . LEU A 1 170 ? 55.47735 14.08196 -20.98998 1.000 24.98817 167 LEU A CA 1
ATOM 1193 C C . LEU A 1 170 ? 55.94806 12.99280 -21.94267 1.000 23.78790 167 LEU A C 1
ATOM 1194 O O . LEU A 1 170 ? 57.15294 12.72405 -22.02900 1.000 24.18194 167 LEU A O 1
ATOM 1199 N N . ARG A 1 171 ? 55.02191 12.34933 -22.65464 1.000 23.15943 168 ARG A N 1
ATOM 1200 C CA . ARG A 1 171 ? 55.39307 11.37976 -23.68299 1.000 23.37746 168 ARG A CA 1
ATOM 1201 C C . ARG A 1 171 ? 55.88940 12.04434 -24.96368 1.000 28.34398 168 ARG A C 1
ATOM 1202 O O . ARG A 1 171 ? 56.37856 11.34526 -25.85768 1.000 24.86427 168 ARG A O 1
ATOM 1210 N N . GLY A 1 172 ? 55.77382 13.36820 -25.07569 1.000 27.52451 169 GLY A N 1
ATOM 1211 C CA . GLY A 1 172 ? 56.27756 14.09107 -26.22716 1.000 26.07967 169 GLY A CA 1
ATOM 1212 C C . GLY A 1 172 ? 55.23854 14.46463 -27.26513 1.000 26.62803 169 GLY A C 1
ATOM 1213 O O . GLY A 1 172 ? 55.60291 15.01039 -28.31356 1.000 26.39489 169 GLY A O 1
ATOM 1214 N N . ALA A 1 173 ? 53.96477 14.17354 -27.02180 1.000 23.25167 170 ALA A N 1
ATOM 1215 C CA . ALA A 1 173 ? 52.94287 14.41866 -28.02159 1.000 23.30506 170 ALA A CA 1
ATOM 1216 C C . ALA A 1 173 ? 52.56302 15.89371 -28.04228 1.000 24.25196 170 ALA A C 1
ATOM 1217 O O . ALA A 1 173 ? 52.79502 16.63345 -27.08778 1.000 21.87651 170 ALA A O 1
ATOM 1219 N N . ARG A 1 174 ? 51.95866 16.30642 -29.14894 1.000 22.03683 171 ARG A N 1
ATOM 1220 C CA . ARG A 1 174 ? 51.24865 17.57258 -29.21701 1.000 24.13497 171 ARG A CA 1
ATOM 1221 C C . ARG A 1 174 ? 49.79741 17.36286 -28.79663 1.000 23.51089 171 ARG A C 1
ATOM 1222 O O . ARG A 1 174 ? 49.15481 16.39285 -29.21072 1.000 20.18208 171 ARG A O 1
ATOM 1230 N N . VAL A 1 175 ? 49.28361 18.27262 -27.97341 1.000 19.07417 172 VAL A N 1
ATOM 1231 C CA . VAL A 1 175 ? 48.01452 18.07959 -27.28495 1.000 18.42862 172 VAL A CA 1
ATOM 1232 C C . VAL A 1 175 ? 47.07274 19.22477 -27.62688 1.000 22.14481 172 VAL A C 1
ATOM 1233 O O . VAL A 1 175 ? 47.40307 20.39625 -27.40572 1.000 21.63743 172 VAL A O 1
ATOM 1237 N N . ILE A 1 176 ? 45.88818 18.87712 -28.12038 1.000 18.35067 173 ILE A N 1
ATOM 1238 C CA . ILE A 1 176 ? 44.82402 19.82223 -28.42961 1.000 22.32329 173 ILE A CA 1
ATOM 1239 C C . ILE A 1 176 ? 43.69085 19.56771 -27.43973 1.000 21.16192 173 ILE A C 1
ATOM 1240 O O . ILE A 1 176 ? 42.98723 18.55964 -27.54194 1.000 21.67586 173 ILE A O 1
ATOM 1245 N N . GLY A 1 177 ? 43.51207 20.45661 -26.46754 1.000 20.23093 174 GLY A N 1
ATOM 1246 C CA . GLY A 1 177 ? 42.43226 20.30782 -25.50203 1.000 21.21780 174 GLY A CA 1
ATOM 1247 C C . GLY A 1 177 ? 41.15064 20.97803 -25.97713 1.000 22.94587 174 GLY A C 1
ATOM 1248 O O . GLY A 1 177 ? 41.17782 22.02897 -26.60929 1.000 25.80740 174 GLY A O 1
ATOM 1249 N N . ILE A 1 178 ? 40.01991 20.35181 -25.66760 1.000 20.19044 175 ILE A N 1
ATOM 1250 C CA . ILE A 1 178 ? 38.70634 20.94112 -25.89680 1.000 23.73380 175 ILE A CA 1
ATOM 1251 C C . ILE A 1 178 ? 37.99962 21.06007 -24.54848 1.000 24.42228 175 ILE A C 1
ATOM 1252 O O . ILE A 1 178 ? 37.99390 20.10867 -23.76212 1.000 23.39771 175 ILE A O 1
ATOM 1257 N N . CYS A 1 179 ? 37.42902 22.22545 -24.26016 1.000 26.91178 176 CYS A N 1
ATOM 1258 C CA . CYS A 1 179 ? 36.64437 22.34281 -23.02877 1.000 28.84123 176 CYS A CA 1
ATOM 1259 C C . CYS A 1 179 ? 35.69928 23.53243 -23.13120 1.000 30.07837 176 CYS A C 1
ATOM 1260 O O . CYS A 1 179 ? 35.67675 24.25253 -24.13152 1.000 24.94715 176 CYS A O 1
ATOM 1263 N N . GLY A 1 180 ? 34.88063 23.70668 -22.09040 1.000 31.90385 177 GLY A N 1
ATOM 1264 C CA . GLY A 1 180 ? 33.78515 24.66137 -22.13107 1.000 28.45101 177 GLY A CA 1
ATOM 1265 C C . GLY A 1 180 ? 33.93180 25.85213 -21.20286 1.000 32.66069 177 GLY A C 1
ATOM 1266 O O . GLY A 1 180 ? 33.83337 25.71511 -19.98103 1.000 35.29621 177 GLY A O 1
ATOM 1267 N N . GLY A 1 181 ? 34.16017 27.02481 -21.76939 1.000 29.58860 178 GLY A N 1
ATOM 1268 C CA . GLY A 1 181 ? 34.25638 28.24308 -20.99613 1.000 30.80110 178 GLY A CA 1
ATOM 1269 C C . GLY A 1 181 ? 35.68928 28.73796 -20.88915 1.000 30.73166 178 GLY A C 1
ATOM 1270 O O . GLY A 1 181 ? 36.65877 27.97748 -20.99203 1.000 30.65099 178 GLY A O 1
ATOM 1271 N N . ALA A 1 182 ? 35.81525 30.04559 -20.65329 1.000 30.93352 179 ALA A N 1
ATOM 1272 C CA . ALA A 1 182 ? 37.13276 30.67404 -20.69311 1.000 30.07855 179 ALA A CA 1
ATOM 1273 C C . ALA A 1 182 ? 38.00657 30.25919 -19.51735 1.000 30.39179 179 ALA A C 1
ATOM 1274 O O . ALA A 1 182 ? 39.23262 30.17603 -19.66098 1.000 31.36770 179 ALA A O 1
ATOM 1276 N N . GLU A 1 183 ? 37.40878 30.01182 -18.34983 1.000 28.07889 180 GLU A N 1
ATOM 1277 C CA . GLU A 1 183 ? 38.20850 29.64100 -17.18783 1.000 32.66869 180 GLU A CA 1
ATOM 1278 C C . GLU A 1 183 ? 38.71789 28.20959 -17.30386 1.000 27.47322 180 GLU A C 1
ATOM 1279 O O . GLU A 1 183 ? 39.85331 27.91677 -16.92311 1.000 28.27815 180 GLU A O 1
ATOM 1285 N N . LYS A 1 184 ? 37.89014 27.30181 -17.81194 1.000 27.90274 181 LYS A N 1
ATOM 1286 C CA . LYS A 1 184 ? 38.37324 25.94896 -18.06826 1.000 29.44803 181 LYS A CA 1
ATOM 1287 C C . LYS A 1 184 ? 39.50281 25.95678 -19.09498 1.000 28.74899 181 LYS A C 1
ATOM 1288 O O . LYS A 1 184 ? 40.51449 25.26254 -18.92312 1.000 23.51631 181 LYS A O 1
ATOM 1294 N N . ALA A 1 185 ? 39.36670 26.76920 -20.14754 1.000 25.07740 182 ALA A N 1
ATOM 1295 C CA . ALA A 1 185 ? 40.41917 26.85302 -21.15615 1.000 28.07097 182 ALA A CA 1
ATOM 1296 C C . ALA A 1 185 ? 41.73389 27.32318 -20.54996 1.000 29.50278 182 ALA A C 1
ATOM 1297 O O . ALA A 1 185 ? 42.79549 26.75687 -20.84342 1.000 28.29195 182 ALA A O 1
ATOM 1299 N N . THR A 1 186 ? 41.68448 28.35737 -19.69944 1.000 26.69788 183 THR A N 1
ATOM 1300 C CA . THR A 1 186 ? 42.88770 28.80071 -18.99381 1.000 28.35537 183 THR A CA 1
ATOM 1301 C C . THR A 1 186 ? 43.48956 27.66956 -18.16370 1.000 27.19358 183 THR A C 1
ATOM 1302 O O . THR A 1 186 ? 44.71478 27.50404 -18.12060 1.000 27.14111 183 THR A O 1
ATOM 1306 N N . LEU A 1 187 ? 42.63866 26.89275 -17.48461 1.000 26.08725 184 LEU A N 1
ATOM 1307 C CA . LEU A 1 187 ? 43.11837 25.76690 -16.68707 1.000 27.12534 184 LEU A CA 1
ATOM 1308 C C . LEU A 1 187 ? 43.80125 24.72114 -17.56104 1.000 25.80476 184 LEU A C 1
ATOM 1309 O O . LEU A 1 187 ? 44.91416 24.26886 -17.26005 1.000 22.79690 184 LEU A O 1
ATOM 1314 N N . ALA A 1 188 ? 43.14153 24.32182 -18.65095 1.000 24.20679 185 ALA A N 1
ATOM 1315 C CA . ALA A 1 188 ? 43.72859 23.33241 -19.55084 1.000 26.05970 185 ALA A CA 1
ATOM 1316 C C . ALA A 1 188 ? 45.04443 23.82136 -20.14509 1.000 26.40854 185 ALA A C 1
ATOM 1317 O O . ALA A 1 188 ? 45.95681 23.01636 -20.38182 1.000 24.38535 185 ALA A O 1
ATOM 1319 N N . ARG A 1 189 ? 45.17463 25.13343 -20.37617 1.000 23.78560 186 ARG A N 1
ATOM 1320 C CA . ARG A 1 189 ? 46.43830 25.65391 -20.89459 1.000 27.22843 186 ARG A CA 1
ATOM 1321 C C . ARG A 1 189 ? 47.51579 25.68631 -19.81876 1.000 29.00363 186 ARG A C 1
ATOM 1322 O O . ARG A 1 189 ? 48.66627 25.31797 -20.08173 1.000 28.09576 186 ARG A O 1
ATOM 1330 N N . SER A 1 190 ? 47.17781 26.12773 -18.60403 1.000 26.21859 187 SER A N 1
ATOM 1331 C CA . SER A 1 190 ? 48.24880 26.35276 -17.63842 1.000 30.28282 187 SER A CA 1
ATOM 1332 C C . SER A 1 190 ? 48.58688 25.10302 -16.83678 1.000 27.97636 187 SER A C 1
ATOM 1333 O O . SER A 1 190 ? 49.76698 24.80233 -16.64304 1.000 32.08516 187 SER A O 1
ATOM 1336 N N . VAL A 1 191 ? 47.58671 24.36894 -16.36595 1.000 24.19086 188 VAL A N 1
ATOM 1337 C CA . VAL A 1 191 ? 47.85323 23.14227 -15.62426 1.000 27.82616 188 VAL A CA 1
ATOM 1338 C C . VAL A 1 191 ? 47.96960 21.93939 -16.55539 1.000 27.42267 188 VAL A C 1
ATOM 1339 O O . VAL A 1 191 ? 48.87053 21.10943 -16.38956 1.000 24.97396 188 VAL A O 1
ATOM 1343 N N . GLY A 1 192 ? 47.06278 21.82163 -17.53047 1.000 23.81305 189 GLY A N 1
ATOM 1344 C CA . GLY A 1 192 ? 47.13091 20.73668 -18.50145 1.000 24.03353 189 GLY A CA 1
ATOM 1345 C C . GLY A 1 192 ? 48.32194 20.81959 -19.43522 1.000 25.48024 189 GLY A C 1
ATOM 1346 O O . GLY A 1 192 ? 48.76507 19.78384 -19.94586 1.000 28.07730 189 GLY A O 1
ATOM 1347 N N . ARG A 1 193 ? 48.85848 22.02454 -19.65383 1.000 25.66793 190 ARG A N 1
ATOM 1348 C CA . ARG A 1 193 ? 49.99213 22.26355 -20.55469 1.000 26.29539 190 ARG A CA 1
ATOM 1349 C C . ARG A 1 193 ? 49.66565 21.87628 -22.00425 1.000 27.32320 190 ARG A C 1
ATOM 1350 O O . ARG A 1 193 ? 50.55476 21.55966 -22.79297 1.000 26.42539 190 ARG A O 1
ATOM 1358 N N . ALA A 1 194 ? 48.38812 21.93015 -22.37261 1.000 23.40355 191 ALA A N 1
ATOM 1359 C CA . ALA A 1 194 ? 47.98003 21.67629 -23.74795 1.000 22.82119 191 ALA A CA 1
ATOM 1360 C C . ALA A 1 194 ? 48.58762 22.69748 -24.70466 1.000 26.23080 191 ALA A C 1
ATOM 1361 O O . ALA A 1 194 ? 48.73194 23.87266 -24.36775 1.000 26.25821 191 ALA A O 1
ATOM 1363 N N . ASP A 1 195 ? 48.92638 22.24327 -25.91696 1.000 22.29413 192 ASP A N 1
ATOM 1364 C CA . ASP A 1 195 ? 49.50154 23.14494 -26.91310 1.000 24.22895 192 ASP A CA 1
ATOM 1365 C C . ASP A 1 195 ? 48.45672 24.11259 -27.44352 1.000 27.98210 192 ASP A C 1
ATOM 1366 O O . ASP A 1 195 ? 48.75215 25.28223 -27.69793 1.000 24.47970 192 ASP A O 1
ATOM 1371 N N . VAL A 1 196 ? 47.25111 23.61618 -27.67368 1.000 22.63447 193 VAL A N 1
ATOM 1372 C CA . VAL A 1 196 ? 46.14148 24.37745 -28.22477 1.000 22.40501 193 VAL A CA 1
ATOM 1373 C C . VAL A 1 196 ? 44.93310 24.01924 -27.38407 1.000 24.88289 193 VAL A C 1
ATOM 1374 O O . VAL A 1 196 ? 44.75840 22.85490 -27.00964 1.000 21.34532 193 VAL A O 1
ATOM 1378 N N . VAL A 1 197 ? 44.10868 25.00714 -27.06126 1.000 25.40804 194 VAL A N 1
ATOM 1379 C CA . VAL A 1 197 ? 42.85980 24.74761 -26.35838 1.000 24.39740 194 VAL A CA 1
ATOM 1380 C C . VAL A 1 197 ? 41.73893 25.41965 -27.13210 1.000 26.13539 194 VAL A C 1
ATOM 1381 O O . VAL A 1 197 ? 41.81304 26.61771 -27.42079 1.000 24.06092 194 VAL A O 1
ATOM 1385 N N . ILE A 1 198 ? 40.73299 24.64176 -27.50738 1.000 22.60421 195 ILE A N 1
ATOM 1386 C CA . ILE A 1 198 ? 39.53900 25.15221 -28.16311 1.000 22.24966 195 ILE A CA 1
ATOM 1387 C C . ILE A 1 198 ? 38.43957 25.24235 -27.11630 1.000 27.04600 195 ILE A C 1
ATOM 1388 O O . ILE A 1 198 ? 38.14994 24.26067 -26.41700 1.000 26.00761 195 ILE A O 1
ATOM 1393 N N . ASP A 1 199 ? 37.83589 26.41568 -27.00723 1.000 24.32890 196 ASP A N 1
ATOM 1394 C CA . ASP A 1 199 ? 36.75631 26.69101 -26.06458 1.000 22.65972 196 ASP A CA 1
ATOM 1395 C C . ASP A 1 199 ? 35.45660 26.62071 -26.85337 1.000 25.01800 196 ASP A C 1
ATOM 1396 O O . ASP A 1 199 ? 35.18548 27.49095 -27.68556 1.000 26.38445 196 ASP A O 1
ATOM 1401 N N . TYR A 1 200 ? 34.66321 25.57430 -26.62067 1.000 21.75992 197 TYR A N 1
ATOM 1402 C CA . TYR A 1 200 ? 33.52436 25.37759 -27.49967 1.000 24.36261 197 TYR A CA 1
ATOM 1403 C C . TYR A 1 200 ? 32.35002 26.29201 -27.16051 1.000 25.97179 197 TYR A C 1
ATOM 1404 O O . TYR A 1 200 ? 31.36837 26.29471 -27.89895 1.000 25.20795 197 TYR A O 1
ATOM 1413 N N . VAL A 1 201 ? 32.43024 27.06243 -26.07591 1.000 26.82947 198 VAL A N 1
ATOM 1414 C CA . VAL A 1 201 ? 31.47297 28.14433 -25.86291 1.000 27.97501 198 VAL A CA 1
ATOM 1415 C C . VAL A 1 201 ? 31.80051 29.31498 -26.78200 1.000 27.33160 198 VAL A C 1
ATOM 1416 O O . VAL A 1 201 ? 30.91234 29.90778 -27.40404 1.000 30.06176 198 VAL A O 1
ATOM 1420 N N . ALA A 1 202 ? 33.08680 29.65499 -26.89136 1.000 24.51145 199 ALA A N 1
ATOM 1421 C CA . ALA A 1 202 ? 33.51776 30.68298 -27.82901 1.000 26.47078 199 ALA A CA 1
ATOM 1422 C C . ALA A 1 202 ? 33.38827 30.21433 -29.27625 1.000 30.80792 199 ALA A C 1
ATOM 1423 O O . ALA A 1 202 ? 32.95540 30.98144 -30.14520 1.000 28.16174 199 ALA A O 1
ATOM 1425 N N . THR A 1 203 ? 33.76340 28.96635 -29.56414 1.000 26.64029 200 THR A N 1
ATOM 1426 C CA . THR A 1 203 ? 33.75821 28.44132 -30.93091 1.000 24.23215 200 THR A CA 1
ATOM 1427 C C . THR A 1 203 ? 33.03761 27.09807 -30.95059 1.000 29.50365 200 THR A C 1
ATOM 1428 O O . THR A 1 203 ? 33.67723 26.03807 -30.85920 1.000 31.09673 200 THR A O 1
ATOM 1432 N N . PRO A 1 204 ? 31.70749 27.09917 -31.09579 1.000 28.18267 201 PRO A N 1
ATOM 1433 C CA . PRO A 1 204 ? 30.96151 25.83207 -30.97673 1.000 29.55449 201 PRO A CA 1
ATOM 1434 C C . PRO A 1 204 ? 31.33084 24.78704 -32.01683 1.000 31.87868 201 PRO A C 1
ATOM 1435 O O . PRO A 1 204 ? 31.14151 23.58946 -31.75827 1.000 32.60018 201 PRO A O 1
ATOM 1439 N N . ASP A 1 205 ? 31.83903 25.19751 -33.18045 1.000 29.09837 202 ASP A N 1
ATOM 1440 C CA . ASP A 1 205 ? 32.25154 24.26610 -34.24014 1.000 30.36890 202 ASP A CA 1
ATOM 1441 C C . ASP A 1 205 ? 33.70301 23.83724 -33.99551 1.000 29.21404 202 ASP A C 1
ATOM 1442 O O . ASP A 1 205 ? 34.64002 24.22808 -34.69926 1.000 27.04051 202 ASP A O 1
ATOM 1447 N N . TRP A 1 206 ? 33.88482 23.02158 -32.94946 1.000 27.16449 203 TRP A N 1
ATOM 1448 C CA . TRP A 1 206 ? 35.24233 22.71564 -32.51135 1.000 24.09708 203 TRP A CA 1
ATOM 1449 C C . TRP A 1 206 ? 35.94275 21.73497 -33.43833 1.000 25.84650 203 TRP A C 1
ATOM 1450 O O . TRP A 1 206 ? 37.17342 21.77068 -33.53955 1.000 25.79983 203 TRP A O 1
ATOM 1461 N N . ALA A 1 207 ? 35.19283 20.87853 -34.13398 1.000 26.23592 204 ALA A N 1
ATOM 1462 C CA . ALA A 1 207 ? 35.82945 19.86871 -34.98218 1.000 32.12489 204 ALA A CA 1
ATOM 1463 C C . ALA A 1 207 ? 36.64224 20.47138 -36.12935 1.000 30.01897 204 ALA A C 1
ATOM 1464 O O . ALA A 1 207 ? 37.82873 20.11845 -36.26233 1.000 28.57833 204 ALA A O 1
ATOM 1466 N N . PRO A 1 208 ? 36.11179 21.37348 -36.97012 1.000 31.31429 205 PRO A N 1
ATOM 1467 C CA . PRO A 1 208 ? 36.98516 21.98484 -37.98961 1.000 26.71306 205 PRO A CA 1
ATOM 1468 C C . PRO A 1 208 ? 38.15611 22.72432 -37.39691 1.000 26.83561 205 PRO A C 1
ATOM 1469 O O . PRO A 1 208 ? 39.22312 22.75940 -38.01710 1.000 27.77179 205 PRO A O 1
ATOM 1473 N N . LEU A 1 209 ? 38.00225 23.32150 -36.20973 1.000 24.50993 206 LEU A N 1
ATOM 1474 C CA . LEU A 1 209 ? 39.12225 24.05463 -35.61656 1.000 26.24720 206 LEU A CA 1
ATOM 1475 C C . LEU A 1 209 ? 40.23925 23.11163 -35.18720 1.000 25.76260 206 LEU A C 1
ATOM 1476 O O . LEU A 1 209 ? 41.42346 23.42890 -35.34985 1.000 27.66824 206 LEU A O 1
ATOM 1481 N N . ALA A 1 210 ? 39.88518 21.96259 -34.60248 1.000 25.78329 207 ALA A N 1
ATOM 1482 C CA . ALA A 1 210 ? 40.90900 20.97418 -34.25747 1.000 28.01962 207 ALA A CA 1
ATOM 1483 C C . ALA A 1 210 ? 41.65940 20.50623 -35.49661 1.000 27.58547 207 ALA A C 1
ATOM 1484 O O . ALA A 1 210 ? 42.89661 20.43870 -35.49181 1.000 29.83999 207 ALA A O 1
ATOM 1486 N N . ARG A 1 211 ? 40.92564 20.21056 -36.58156 1.000 26.30602 208 ARG A N 1
ATOM 1487 C CA . ARG A 1 211 ? 41.55846 19.75973 -37.81909 1.000 25.15187 208 ARG A CA 1
ATOM 1488 C C . ARG A 1 211 ? 42.46839 20.82867 -38.39791 1.000 27.63932 208 ARG A C 1
ATOM 1489 O O . ARG A 1 211 ? 43.58512 20.53036 -38.83710 1.000 27.99226 208 ARG A O 1
ATOM 1497 N N . ALA A 1 212 ? 42.01542 22.08605 -38.40521 1.000 27.89495 209 ALA A N 1
ATOM 1498 C CA . ALA A 1 212 ? 42.85825 23.15593 -38.93483 1.000 28.66174 209 ALA A CA 1
ATOM 1499 C C . ALA A 1 212 ? 44.11868 23.35462 -38.09302 1.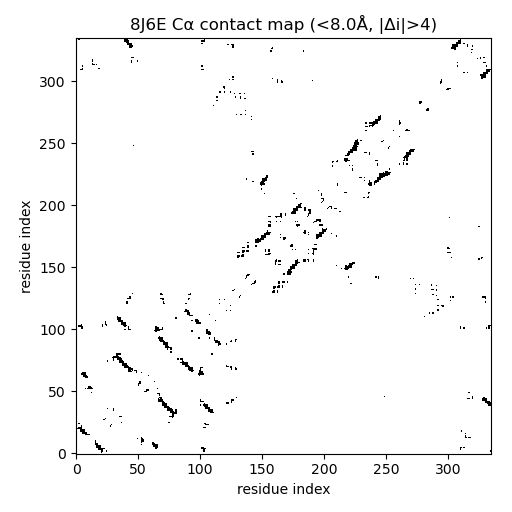000 29.55556 209 ALA A C 1
ATOM 1500 O O . ALA A 1 212 ? 45.18002 23.68412 -38.63456 1.000 36.32124 209 ALA A O 1
ATOM 1502 N N . ALA A 1 213 ? 44.03550 23.15135 -36.77667 1.000 26.27538 210 ALA A N 1
ATOM 1503 C CA . ALA A 1 213 ? 45.21932 23.29312 -35.93677 1.000 27.17414 210 ALA A CA 1
ATOM 1504 C C . ALA A 1 213 ? 46.24566 22.18797 -36.17904 1.000 35.51230 210 ALA A C 1
ATOM 1505 O O . ALA A 1 213 ? 47.43510 22.38230 -35.88784 1.000 35.71813 210 ALA A O 1
ATOM 1507 N N . ALA A 1 214 ? 45.82043 21.04487 -36.72014 1.000 30.43575 211 ALA A N 1
ATOM 1508 C CA . ALA A 1 214 ? 46.66808 19.86455 -36.87591 1.000 30.45938 211 ALA A CA 1
ATOM 1509 C C . ALA A 1 214 ? 46.71544 19.46062 -38.34798 1.000 27.82745 211 ALA A C 1
ATOM 1510 O O . ALA A 1 214 ? 46.09107 18.46982 -38.75242 1.000 27.68368 211 ALA A O 1
ATOM 1512 N N . PRO A 1 215 ? 47.42885 20.21910 -39.18430 1.000 29.73191 212 PRO A N 1
ATOM 1513 C CA . PRO A 1 215 ? 47.48356 19.86340 -40.61041 1.000 34.00567 212 PRO A CA 1
ATOM 1514 C C . PRO A 1 215 ? 48.14618 18.51995 -40.84694 1.000 28.97035 212 PRO A C 1
ATOM 1515 O O . PRO A 1 215 ? 47.84505 17.84578 -41.83274 1.000 32.84977 212 PRO A O 1
ATOM 1519 N N . GLN A 1 216 ? 49.02600 18.09793 -39.94814 1.000 29.21015 213 GLN A N 1
ATOM 1520 C CA . GLN A 1 216 ? 49.59934 16.76967 -40.04314 1.000 32.27925 213 GLN A CA 1
ATOM 1521 C C . GLN A 1 216 ? 48.58973 15.67333 -39.71267 1.000 31.94298 213 GLN A C 1
ATOM 1522 O O . GLN A 1 216 ? 48.85768 14.50512 -40.00378 1.000 30.25236 213 GLN A O 1
ATOM 1528 N N . GLY A 1 217 ? 47.44728 16.01781 -39.13678 1.000 26.84277 214 GLY A N 1
ATOM 1529 C CA . GLY A 1 217 ? 46.40124 15.06695 -38.81903 1.000 24.41730 214 GLY A CA 1
ATOM 1530 C C . GLY A 1 217 ? 46.35748 14.74375 -37.33448 1.000 22.92439 214 GLY A C 1
ATOM 1531 O O . GLY A 1 217 ? 47.37026 14.80094 -36.62420 1.000 24.53401 214 GLY A O 1
ATOM 1532 N N . VAL A 1 218 ? 45.16394 14.40148 -36.85480 1.000 22.50638 215 VAL A N 1
ATOM 1533 C CA . VAL A 1 218 ? 44.95057 14.02746 -35.45820 1.000 20.60460 215 VAL A CA 1
ATOM 1534 C C . VAL A 1 218 ? 45.01847 12.50705 -35.36215 1.000 20.23733 215 VAL A C 1
ATOM 1535 O O . VAL A 1 218 ? 44.20865 11.80416 -35.97186 1.000 19.04392 215 VAL A O 1
ATOM 1539 N N . ASP A 1 219 ? 45.96557 12.00018 -34.57565 1.000 19.27588 216 ASP A N 1
ATOM 1540 C CA . ASP A 1 219 ? 46.17723 10.56043 -34.49804 1.000 18.96884 216 ASP A CA 1
ATOM 1541 C C . ASP A 1 219 ? 45.18204 9.85997 -33.58756 1.000 18.40389 216 ASP A C 1
ATOM 1542 O O . ASP A 1 219 ? 44.82045 8.70860 -33.85064 1.000 18.72202 216 ASP A O 1
ATOM 1547 N N . ALA A 1 220 ? 44.75325 10.51386 -32.51091 1.000 17.08649 217 ALA A N 1
ATOM 1548 C CA . ALA A 1 220 ? 43.86069 9.89478 -31.54393 1.000 18.33394 217 ALA A CA 1
ATOM 1549 C C . ALA A 1 220 ? 42.99850 10.96678 -30.89762 1.000 18.76267 217 ALA A C 1
ATOM 1550 O O . ALA A 1 220 ? 43.41836 12.11480 -30.74141 1.000 16.37505 217 ALA A O 1
ATOM 1552 N N . VAL A 1 221 ? 41.78985 10.57593 -30.51181 1.000 19.09344 218 VAL A N 1
ATOM 1553 C CA . VAL A 1 221 ? 40.93181 11.40348 -29.67950 1.000 17.34562 218 VAL A CA 1
ATOM 1554 C C . VAL A 1 221 ? 40.66637 10.65733 -28.38447 1.000 18.94267 218 VAL A C 1
ATOM 1555 O O . VAL A 1 221 ? 40.15077 9.53496 -28.41158 1.000 18.99136 218 VAL A O 1
ATOM 1559 N N . TYR A 1 222 ? 40.99150 11.29026 -27.25741 1.000 18.52278 219 TYR A N 1
ATOM 1560 C CA . TYR A 1 222 ? 40.64353 10.79347 -25.93165 1.000 16.08933 219 TYR A CA 1
ATOM 1561 C C . TYR A 1 222 ? 39.36366 11.50145 -25.50485 1.000 20.84714 219 TYR A C 1
ATOM 1562 O O . TYR A 1 222 ? 39.36310 12.70935 -25.24393 1.000 21.32348 219 TYR A O 1
ATOM 1571 N N . ASP A 1 223 ? 38.26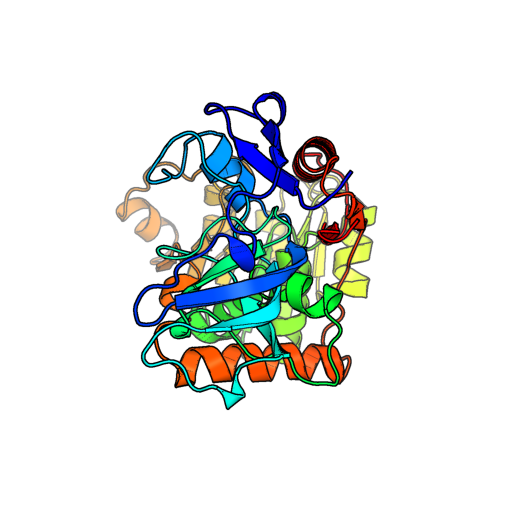861 10.75922 -25.45049 1.000 20.24313 220 ASP A N 1
ATOM 1572 C CA . ASP A 1 223 ? 36.94856 11.36354 -25.30718 1.000 22.46127 220 ASP A CA 1
ATOM 1573 C C . ASP A 1 223 ? 36.23337 10.68633 -24.14500 1.000 24.38226 220 ASP A C 1
ATOM 1574 O O . ASP A 1 223 ? 35.69535 9.58680 -24.30362 1.000 23.98450 220 ASP A O 1
ATOM 1579 N N . GLY A 1 224 ? 36.23027 11.33737 -22.98640 1.000 22.53173 221 GLY A N 1
ATOM 1580 C CA . GLY A 1 224 ? 35.48282 10.82571 -21.85654 1.000 25.29555 221 GLY A CA 1
ATOM 1581 C C . GLY A 1 224 ? 34.05657 11.33065 -21.77341 1.000 26.39663 221 GLY A C 1
ATOM 1582 O O . GLY A 1 224 ? 33.36602 11.05950 -20.78421 1.000 29.12129 221 GLY A O 1
ATOM 1583 N N . VAL A 1 225 ? 33.58799 12.05628 -22.78753 1.000 24.69224 222 VAL A N 1
ATOM 1584 C CA . VAL A 1 225 ? 32.31872 12.76783 -22.66781 1.000 27.27349 222 VAL A CA 1
ATOM 1585 C C . VAL A 1 225 ? 31.14098 11.91190 -23.12608 1.000 29.83694 222 VAL A C 1
ATOM 1586 O O . VAL A 1 225 ? 30.02196 12.09143 -22.63583 1.000 30.41930 222 VAL A O 1
ATOM 1590 N N . GLY A 1 226 ? 31.36218 10.95217 -24.02352 1.000 26.95064 223 GLY A N 1
ATOM 1591 C CA . GLY A 1 226 ? 30.27304 10.06319 -24.38756 1.000 26.15570 223 GLY A CA 1
ATOM 1592 C C . GLY A 1 226 ? 29.48109 10.49978 -25.60574 1.000 26.38809 223 GLY A C 1
ATOM 1593 O O . GLY A 1 226 ? 30.05738 10.96786 -26.58969 1.000 25.34474 223 GLY A O 1
ATOM 1594 N N . GLN A 1 227 ? 28.15005 10.35711 -25.55265 1.000 28.60990 224 GLN A N 1
ATOM 1595 C CA . GLN A 1 227 ? 27.34506 10.45597 -26.77046 1.000 27.85575 224 GLN A CA 1
ATOM 1596 C C . GLN A 1 227 ? 27.39093 11.84563 -27.41335 1.000 28.10421 224 GLN A C 1
ATOM 1597 O O . GLN A 1 227 ? 27.28650 11.95505 -28.64215 1.000 30.11643 224 GLN A O 1
ATOM 1603 N N . ALA A 1 228 ? 27.55117 12.91543 -26.62632 1.000 28.96030 225 ALA A N 1
ATOM 1604 C CA . ALA A 1 228 ? 27.36273 14.24747 -27.20274 1.000 28.69531 225 ALA A CA 1
ATOM 1605 C C . ALA 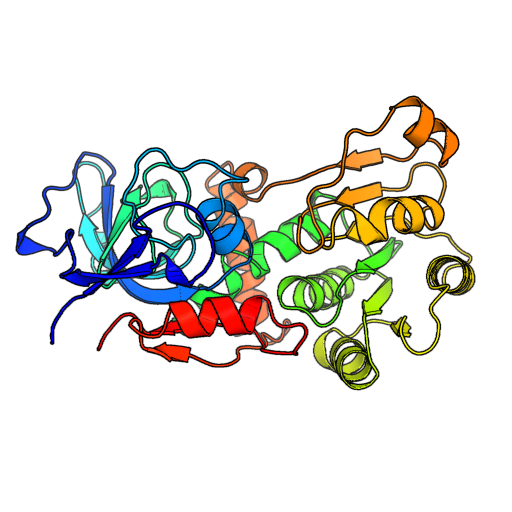A 1 228 ? 28.49933 14.62764 -28.14540 1.000 32.96580 225 ALA A C 1
ATOM 1606 O O . ALA A 1 228 ? 28.28101 15.37795 -29.10351 1.000 29.85141 225 ALA A O 1
ATOM 1608 N N . THR A 1 229 ? 29.70084 14.10097 -27.92381 1.000 29.33602 226 THR A N 1
ATOM 1609 C CA . THR A 1 229 ? 30.85596 14.45912 -28.73585 1.000 27.68013 226 THR A CA 1
ATOM 1610 C C . THR A 1 229 ? 31.24316 13.38944 -29.75341 1.000 28.92154 226 THR A C 1
ATOM 1611 O O . THR A 1 229 ? 32.17341 13.61293 -30.54009 1.000 25.66339 226 THR A O 1
ATOM 1615 N N . PHE A 1 230 ? 30.54836 12.24739 -29.77701 1.000 29.17291 227 PHE A N 1
ATOM 1616 C CA . PHE A 1 230 ? 31.07214 11.08294 -30.49324 1.000 28.39309 227 PHE A CA 1
ATOM 1617 C C . PHE A 1 230 ? 31.24725 11.36488 -31.98401 1.000 29.33537 227 PHE A C 1
ATOM 1618 O O . PHE A 1 230 ? 32.31396 11.09842 -32.55304 1.000 22.88270 227 PHE A O 1
ATOM 1626 N N . ALA A 1 231 ? 30.21733 11.92016 -32.63715 1.000 25.06293 228 ALA A N 1
ATOM 1627 C CA . ALA A 1 231 ? 30.30048 12.11307 -34.08358 1.000 24.78004 228 ALA A CA 1
ATOM 1628 C C . ALA A 1 231 ? 31.33074 13.17542 -34.44055 1.000 27.35975 228 ALA A C 1
ATOM 1629 O O . ALA A 1 231 ? 32.08546 13.01712 -35.41266 1.000 27.31968 228 ALA A O 1
ATOM 1631 N N . GLY A 1 232 ? 31.37967 14.26287 -33.67058 1.000 24.89828 229 GLY A N 1
ATOM 1632 C CA . GLY A 1 232 ? 32.41241 15.26319 -33.89196 1.000 23.33681 229 GLY A CA 1
ATOM 1633 C C . GLY A 1 232 ? 33.81007 14.70816 -33.69178 1.000 24.83058 229 GLY A C 1
ATOM 1634 O O . GLY A 1 232 ? 34.73296 15.03705 -34.43597 1.000 23.02630 229 GLY A O 1
ATOM 1635 N N . SER A 1 233 ? 33.98584 13.85589 -32.68517 1.000 23.95321 230 SER A N 1
ATOM 1636 C CA . SER A 1 233 ? 35.29870 13.26330 -32.45806 1.000 23.32066 230 SER A CA 1
ATOM 1637 C C . SER A 1 233 ? 35.73548 12.41823 -33.64567 1.000 22.08086 230 SER A C 1
ATOM 1638 O O . SER A 1 233 ? 36.89037 12.49326 -34.07451 1.000 23.83845 230 SER A O 1
ATOM 1641 N N . LEU A 1 234 ? 34.83333 11.60100 -34.18369 1.000 20.21866 231 LEU A N 1
ATOM 1642 C CA . LEU A 1 234 ? 35.18643 10.80446 -35.35103 1.000 22.84273 231 LEU A CA 1
ATOM 1643 C C . LEU A 1 234 ? 35.61401 11.69751 -36.50380 1.000 27.13648 231 LEU A C 1
ATOM 1644 O O . LEU A 1 234 ? 36.54507 11.36311 -37.25813 1.000 23.86599 231 LEU A O 1
ATOM 1649 N N . SER A 1 235 ? 34.96573 12.85345 -36.64357 1.000 23.48527 232 SER A N 1
ATOM 1650 C CA . SER A 1 235 ? 35.23697 13.68116 -37.80785 1.000 22.01663 232 SER A CA 1
ATOM 1651 C C . SER A 1 235 ? 36.59435 14.37565 -37.73839 1.000 23.08793 232 SER A C 1
ATOM 1652 O O . SER A 1 235 ? 37.07068 14.85301 -38.76935 1.000 24.14046 232 SER A O 1
ATOM 1655 N N . VAL A 1 236 ? 37.25367 14.43475 -36.57622 1.000 20.67212 233 VAL A N 1
ATOM 1656 C CA . VAL A 1 236 ? 38.55315 15.10925 -36.53665 1.000 21.63668 233 VAL A CA 1
ATOM 1657 C C . VAL A 1 236 ? 39.73060 14.17590 -36.78593 1.000 25.05944 233 VAL A C 1
ATOM 1658 O O . VAL A 1 236 ? 40.85313 14.66258 -37.03185 1.000 20.90871 233 VAL A O 1
ATOM 1662 N N . LEU A 1 237 ? 39.51398 12.85926 -36.74415 1.000 21.73615 234 LEU A N 1
ATOM 1663 C CA . LEU A 1 237 ? 40.59787 11.89053 -36.88709 1.000 21.43660 234 LEU A CA 1
ATOM 1664 C C . LEU A 1 237 ? 41.11805 11.83112 -38.31797 1.000 22.09223 234 LEU A C 1
ATOM 1665 O O . LEU A 1 237 ? 40.34549 11.87180 -39.28084 1.000 19.61689 234 LEU A O 1
ATOM 1670 N N . ARG A 1 238 ? 42.43688 11.69352 -38.45239 1.000 20.15229 235 ARG A N 1
ATOM 1671 C CA . ARG A 1 238 ? 43.01467 11.26722 -39.71984 1.000 23.26118 235 ARG A CA 1
ATOM 1672 C C . ARG A 1 238 ? 42.57353 9.83225 -40.03405 1.000 20.84455 235 ARG A C 1
ATOM 1673 O O . ARG A 1 238 ? 42.17792 9.08716 -39.13488 1.000 19.43472 235 ARG A O 1
ATOM 1681 N N . PRO A 1 239 ? 42.62458 9.42332 -41.30797 1.000 24.81523 236 PRO A N 1
ATOM 1682 C CA . PRO A 1 239 ? 42.31042 8.02740 -41.63883 1.000 21.29559 236 PRO A CA 1
ATOM 1683 C C . PRO A 1 239 ? 43.17286 7.07098 -40.82849 1.000 19.39547 236 PRO A C 1
ATOM 1684 O O . PRO A 1 239 ? 44.37157 7.28656 -40.65670 1.000 18.36524 236 PRO A O 1
ATOM 1688 N N . ARG A 1 240 ? 42.52985 6.02531 -40.30080 1.000 17.83630 237 ARG A N 1
ATOM 1689 C CA . ARG A 1 240 ? 43.13736 5.02050 -39.43160 1.000 17.38075 237 ARG A CA 1
ATOM 1690 C C . ARG A 1 240 ? 43.59623 5.59170 -38.08613 1.000 20.64543 237 ARG A C 1
ATOM 1691 O O . ARG A 1 240 ? 44.39410 4.95338 -37.37989 1.000 18.17678 237 ARG A O 1
ATOM 1699 N N . GLY A 1 241 ? 43.10707 6.77596 -37.70527 1.000 18.75992 238 GLY A N 1
ATOM 1700 C CA . GLY A 1 241 ? 43.31737 7.29247 -36.36375 1.000 15.95178 238 GLY A CA 1
ATOM 1701 C C . GLY A 1 241 ? 42.50985 6.51794 -35.32945 1.000 17.38468 238 GLY A C 1
ATOM 1702 O O . GLY A 1 241 ? 41.74983 5.60233 -35.63904 1.000 14.93861 238 GLY A O 1
ATOM 1703 N N . TYR A 1 242 ? 42.67161 6.91160 -34.06165 1.000 18.04388 239 TYR A N 1
ATOM 1704 C CA . TYR A 1 242 ? 42.10999 6.15888 -32.94110 1.000 16.50013 239 TYR A CA 1
ATOM 1705 C C . TYR A 1 242 ? 41.05427 6.97172 -32.19840 1.000 17.34088 239 TYR A C 1
ATOM 1706 O O . TYR A 1 242 ? 41.35225 8.04056 -31.65325 1.000 15.84509 239 TYR A O 1
ATOM 1715 N N . MET A 1 243 ? 39.83404 6.44355 -32.14858 1.000 17.59267 240 MET A N 1
ATOM 1716 C CA . MET A 1 243 ? 38.76630 6.98212 -31.30692 1.000 17.61910 240 MET A CA 1
ATOM 1717 C C . MET A 1 243 ? 38.73997 6.21782 -29.97964 1.000 19.32236 240 MET A C 1
ATOM 1718 O O . MET A 1 243 ? 38.33626 5.04844 -29.93597 1.000 17.64431 240 MET A O 1
ATOM 1723 N N . ILE A 1 244 ? 39.13121 6.87347 -28.89113 1.000 19.57140 241 ILE A N 1
ATOM 1724 C CA . ILE A 1 244 ? 39.17891 6.23360 -27.57751 1.000 19.93342 241 ILE A CA 1
ATOM 1725 C C . ILE A 1 244 ? 38.05816 6.83329 -26.73209 1.000 19.85025 241 ILE A C 1
ATOM 1726 O O . ILE A 1 244 ? 38.20971 7.91593 -26.15850 1.000 19.50909 241 ILE A O 1
ATOM 1731 N N . THR A 1 245 ? 36.93063 6.13082 -26.62997 1.000 20.02988 242 THR A N 1
ATOM 1732 C CA . THR A 1 245 ? 35.79630 6.59192 -25.83343 1.000 21.64852 242 THR A CA 1
ATOM 1733 C C . THR A 1 245 ? 35.84810 5.88074 -24.48330 1.000 20.44600 242 THR A C 1
ATOM 1734 O O . THR A 1 245 ? 35.60157 4.67577 -24.39760 1.000 19.86899 242 THR A O 1
ATOM 1738 N N . PHE A 1 246 ? 36.20401 6.61856 -23.43206 1.000 21.89438 243 PHE A N 1
ATOM 1739 C CA . PHE A 1 246 ?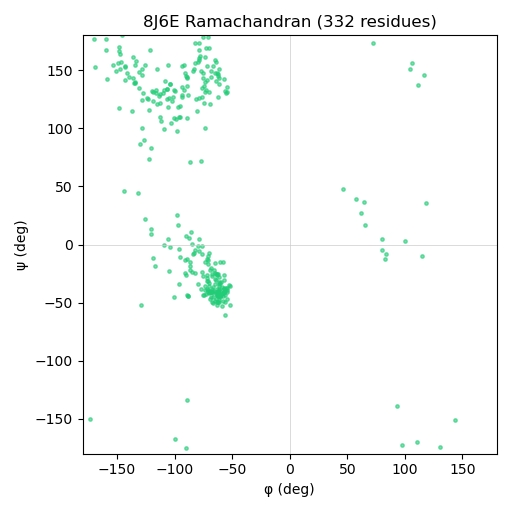 36.50591 6.00953 -22.13983 1.000 22.44583 243 PHE A CA 1
ATOM 1740 C C . PHE A 1 246 ? 35.60444 6.52085 -21.01851 1.000 26.51317 243 PHE A C 1
ATOM 1741 O O . PHE A 1 246 ? 35.85595 6.19934 -19.84717 1.000 22.27312 243 PHE A O 1
ATOM 1749 N N . GLY A 1 247 ? 34.55694 7.29765 -21.34431 1.000 22.71743 244 GLY A N 1
ATOM 1750 C CA . GLY A 1 247 ? 33.64734 7.81310 -20.33865 1.000 24.01856 244 GLY A CA 1
ATOM 1751 C C . GLY A 1 247 ? 32.24258 7.96842 -20.88659 1.000 27.62883 244 GLY A C 1
ATOM 1752 O O . GLY A 1 247 ? 32.00935 7.86408 -22.09639 1.000 25.76453 244 GLY A O 1
ATOM 1753 N N . ASN A 1 248 ? 31.29896 8.23516 -19.96422 1.000 29.79437 245 ASN A N 1
ATOM 1754 C CA . ASN A 1 248 ? 29.87202 8.33431 -20.27504 1.000 29.53872 245 ASN A CA 1
ATOM 1755 C C . ASN A 1 248 ? 29.24832 9.65275 -19.80985 1.000 31.33877 245 ASN A C 1
ATOM 1756 O O . ASN A 1 248 ? 28.02713 9.70662 -19.63666 1.000 30.09377 245 ASN A O 1
ATOM 1761 N N . ALA A 1 249 ? 30.04597 10.71457 -19.61184 1.000 29.82265 246 ALA A N 1
ATOM 1762 C CA . ALA A 1 249 ? 29.59860 11.85818 -18.80545 1.000 32.73914 246 ALA A CA 1
ATOM 1763 C C . ALA A 1 249 ? 28.31638 12.48453 -19.34971 1.000 36.81750 246 ALA A C 1
ATOM 1764 O O . ALA A 1 249 ? 27.42492 12.85313 -18.58119 1.000 33.73056 246 ALA A O 1
ATOM 1766 N N . SER A 1 250 ? 28.21403 12.62390 -20.66274 1.000 29.97814 247 SER A N 1
ATOM 1767 C CA . SER A 1 250 ? 27.03877 13.17006 -21.32435 1.000 28.39082 247 SER A CA 1
ATOM 1768 C C . SER A 1 250 ? 25.98381 12.11478 -21.64225 1.000 34.08038 247 SER A C 1
ATOM 1769 O O . SER A 1 250 ? 24.97629 12.44116 -22.28516 1.000 31.61973 247 SER A O 1
ATOM 1772 N N . GLY A 1 251 ? 26.18653 10.86965 -21.19960 1.000 29.66566 248 GLY A N 1
ATOM 1773 C CA . GLY A 1 251 ? 25.36897 9.75292 -21.62489 1.000 26.31622 248 GLY A CA 1
ATOM 1774 C C . GLY A 1 251 ? 26.18944 8.71956 -22.37799 1.000 33.87693 248 GLY A C 1
ATOM 1775 O O . GLY A 1 251 ? 27.13438 9.07692 -23.09142 1.000 28.45433 248 GLY A O 1
ATOM 1776 N N . ALA A 1 252 ? 25.85181 7.43916 -22.23378 1.000 29.81455 249 ALA A N 1
ATOM 1777 C CA . ALA A 1 252 ? 26.60057 6.39183 -22.92001 1.000 32.91069 249 ALA A CA 1
ATOM 1778 C C . ALA A 1 252 ? 26.44026 6.51121 -24.43600 1.000 32.42071 249 ALA A C 1
ATOM 1779 O O . ALA A 1 252 ? 25.39903 6.94022 -24.94178 1.000 31.17372 249 ALA A O 1
ATOM 1781 N N . VAL A 1 253 ? 27.48379 6.12859 -25.16678 1.000 31.46571 250 VAL A N 1
ATOM 1782 C CA . VAL A 1 253 ? 27.39907 6.18597 -26.63618 1.000 28.76292 250 VAL A CA 1
ATOM 1783 C C . VAL A 1 253 ? 26.43656 5.10920 -27.12746 1.000 29.63240 250 VAL A C 1
ATOM 1784 O O . VAL A 1 253 ? 26.56141 3.93908 -26.71656 1.000 27.24533 250 VAL A O 1
ATOM 1788 N N . PRO A 1 254 ? 25.48990 5.43921 -28.00574 1.000 28.78242 251 PRO A N 1
ATOM 1789 C CA . PRO A 1 254 ? 24.57909 4.43054 -28.54429 1.000 27.52284 251 PRO A CA 1
ATOM 1790 C C . PRO A 1 254 ? 25.29477 3.53141 -29.53506 1.000 34.51512 251 PRO A C 1
ATOM 1791 O O . PRO A 1 254 ? 26.43017 3.82511 -29.94313 1.000 32.92718 251 PRO A O 1
ATOM 1795 N N . PRO A 1 255 ? 24.66461 2.43051 -29.94851 1.000 29.08361 252 PRO A N 1
ATOM 1796 C CA . PRO A 1 255 ? 25.33872 1.49100 -30.84822 1.000 28.00325 252 PRO A CA 1
ATOM 1797 C C . PRO A 1 255 ? 25.80703 2.16526 -32.13210 1.000 30.97471 252 PRO A C 1
ATOM 1798 O O . PRO A 1 255 ? 25.13835 3.04185 -32.67683 1.000 26.35750 252 PRO A O 1
ATOM 1802 N N . VAL A 1 256 ? 26.97897 1.74759 -32.60826 1.000 28.18093 253 VAL A N 1
ATOM 1803 C CA . VAL A 1 256 ? 27.62777 2.33963 -33.77472 1.000 25.99808 253 VAL A CA 1
ATOM 1804 C C . VAL A 1 256 ? 27.71283 1.27761 -34.85899 1.000 26.27545 253 VAL A C 1
ATOM 1805 O O . VAL A 1 256 ? 28.15778 0.15563 -34.59321 1.000 29.65986 253 VAL A O 1
ATOM 1809 N N . SER A 1 257 ? 27.33429 1.63136 -36.07567 1.000 21.89677 254 SER A N 1
ATOM 1810 C CA . SER A 1 257 ? 27.52098 0.70264 -37.18703 1.000 29.63022 254 SER A CA 1
ATOM 1811 C C . SER A 1 257 ? 28.99820 0.62813 -37.56602 1.000 27.06000 254 SER A C 1
ATOM 1812 O O . SER A 1 257 ? 29.63670 1.66917 -37.74116 1.000 26.29827 254 SER A O 1
ATOM 1815 N N . PRO A 1 258 ? 29.57604 -0.56568 -37.70505 1.000 26.96676 255 PRO A N 1
ATOM 1816 C CA . PRO A 1 258 ? 30.97073 -0.63264 -38.18815 1.000 24.67313 255 PRO A CA 1
ATOM 1817 C C . PRO A 1 258 ? 31.18266 0.07684 -39.51788 1.000 26.86572 255 PRO A C 1
ATOM 1818 O O . PRO A 1 258 ? 32.21867 0.73636 -39.71092 1.000 22.43713 255 PRO A O 1
ATOM 182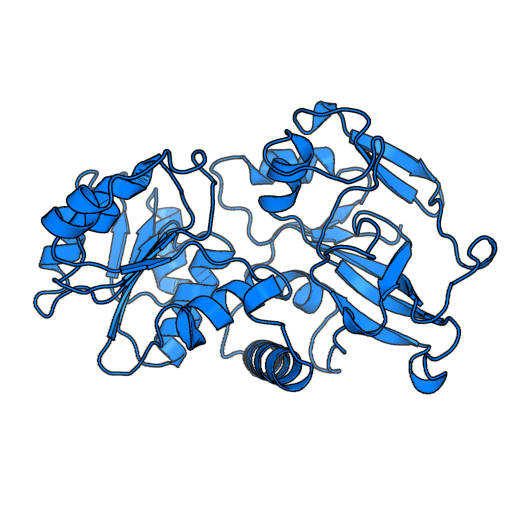2 N N . LEU A 1 259 ? 30.21431 -0.01280 -40.43698 1.000 27.93507 256 LEU A N 1
ATOM 1823 C CA . LEU A 1 259 ? 30.36046 0.68784 -41.71039 1.000 28.87426 256 LEU A CA 1
ATOM 1824 C C . LEU A 1 259 ? 30.42357 2.19845 -41.50999 1.000 29.02582 256 LEU A C 1
ATOM 1825 O O . LEU A 1 259 ? 31.04646 2.90241 -42.31365 1.000 3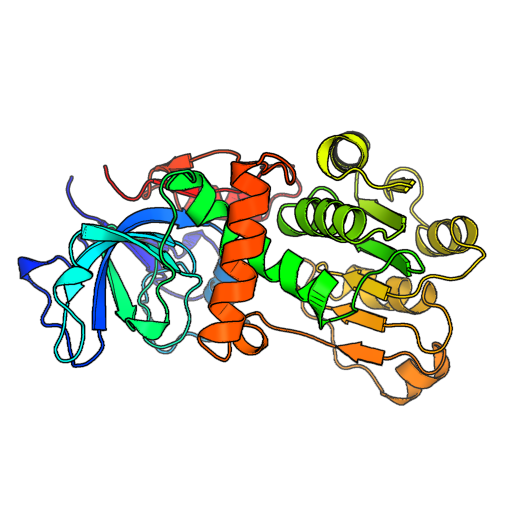0.64075 256 LEU A O 1
ATOM 1830 N N . GLU A 1 260 ? 29.84939 2.70713 -40.41767 1.000 28.42476 257 GLU A N 1
ATOM 1831 C CA . GLU A 1 260 ? 30.04062 4.11473 -40.07433 1.000 30.00408 257 GLU A CA 1
ATOM 1832 C C . GLU A 1 260 ? 31.48878 4.41656 -39.68276 1.000 29.57468 257 GLU A C 1
ATOM 1833 O O . GLU A 1 260 ? 32.02175 5.47754 -40.02688 1.000 28.41156 257 GLU A O 1
ATOM 1839 N N . LEU A 1 261 ? 32.13692 3.51848 -38.93697 1.000 25.35046 258 LEU A N 1
ATOM 1840 C CA . LEU A 1 261 ? 33.55388 3.71639 -38.65188 1.000 24.14464 258 LEU A CA 1
ATOM 1841 C C . LEU A 1 261 ? 34.37560 3.63027 -39.92628 1.000 22.39274 258 LEU A C 1
ATOM 1842 O O . LEU A 1 261 ? 35.44863 4.23756 -40.02180 1.000 23.77076 258 LEU A O 1
ATOM 1847 N N . SER A 1 262 ? 33.91113 2.84136 -40.89295 1.000 21.17043 259 SER A N 1
ATOM 1848 C CA . SER A 1 262 ? 34.58058 2.77525 -42.18598 1.000 25.62796 259 SER A CA 1
ATOM 1849 C C . SER A 1 262 ? 34.51734 4.12011 -42.89719 1.000 26.13964 259 SER A C 1
ATOM 1850 O O . SER A 1 262 ? 35.53550 4.62692 -43.39048 1.000 24.79186 259 SER A O 1
ATOM 1853 N N . ARG A 1 263 ? 33.32431 4.72824 -42.93146 1.000 26.52847 260 ARG A N 1
ATOM 1854 C CA . ARG A 1 263 ? 33.14472 5.98120 -43.66453 1.000 25.22526 260 ARG A CA 1
ATOM 1855 C C . ARG A 1 263 ? 33.90180 7.12574 -43.00816 1.000 27.44766 260 ARG A C 1
ATOM 1856 O O . ARG A 1 263 ? 34.29509 8.07635 -43.69472 1.000 24.43391 260 ARG A O 1
ATOM 1864 N N . ALA A 1 264 ? 34.12820 7.05161 -41.69277 1.000 24.23959 261 ALA A N 1
ATOM 1865 C CA . ALA A 1 264 ? 34.93919 8.05758 -41.02215 1.000 23.79163 261 ALA A CA 1
ATOM 1866 C C . ALA A 1 264 ? 36.41675 7.97127 -41.39382 1.000 23.41934 261 ALA A C 1
ATOM 1867 O O . ALA A 1 264 ? 37.18427 8.85273 -41.00052 1.000 24.47769 261 ALA A O 1
ATOM 1869 N N . GLY A 1 265 ? 36.83680 6.94417 -42.13478 1.000 23.84268 262 GLY A N 1
ATOM 1870 C CA . GLY A 1 265 ? 38.22305 6.84255 -42.56302 1.000 20.10044 262 GLY A CA 1
ATOM 1871 C C . GLY A 1 265 ? 38.96372 5.61753 -42.04322 1.000 18.53891 262 GLY A C 1
ATOM 1872 O O . GLY A 1 265 ? 40.15749 5.70544 -41.75530 1.000 19.07292 262 GLY A O 1
ATOM 1873 N N . SER A 1 266 ? 38.28567 4.47113 -41.92337 1.000 16.42113 263 SER A N 1
ATOM 1874 C CA . SER A 1 266 ? 38.92084 3.24541 -41.44317 1.000 18.53335 263 SER A CA 1
ATOM 1875 C C . SER A 1 266 ? 39.53621 3.45824 -40.06586 1.000 16.57331 263 SER A C 1
ATOM 1876 O O . SER A 1 266 ? 40.61819 2.95816 -39.76425 1.000 18.22828 263 SER A O 1
ATOM 1879 N N . VAL A 1 267 ? 38.83797 4.21210 -39.22249 1.000 17.29790 264 VAL A N 1
ATOM 1880 C CA . VAL A 1 267 ? 39.36896 4.53777 -37.90292 1.000 18.60969 264 VAL A CA 1
ATOM 1881 C C . VAL A 1 267 ? 39.16802 3.36213 -36.95570 1.000 18.25567 264 VAL A C 1
ATOM 1882 O O . VAL A 1 267 ? 38.29333 2.50993 -37.14177 1.000 20.45853 264 VAL A O 1
ATOM 1886 N N . TYR A 1 268 ? 39.98660 3.33075 -35.91510 1.000 19.78808 265 TYR A N 1
ATOM 1887 C CA . TYR A 1 268 ? 39.81348 2.37957 -34.82361 1.000 20.83517 265 TYR A CA 1
ATOM 1888 C C . TYR A 1 268 ? 38.91135 2.96662 -33.74542 1.000 20.34703 265 TYR A C 1
ATOM 1889 O O . TYR A 1 268 ? 38.95194 4.16787 -33.46928 1.000 18.32183 265 TYR A O 1
ATOM 1898 N N . LEU A 1 269 ? 38.11569 2.09801 -33.12385 1.000 17.20668 266 LEU A N 1
ATOM 1899 C CA . LEU A 1 269 ? 37.32565 2.42323 -31.94380 1.000 17.66333 266 LEU A CA 1
ATOM 1900 C C . LEU A 1 269 ? 37.75216 1.53639 -30.77986 1.000 18.22802 266 LEU A C 1
ATOM 1901 O O . LEU A 1 269 ? 37.82834 0.31695 -30.93226 1.000 19.00657 266 LEU A O 1
ATOM 1906 N N . GLN A 1 270 ? 38.00720 2.13639 -29.61890 1.000 18.35392 267 GLN A N 1
ATOM 1907 C CA . GLN A 1 270 ? 38.20941 1.38641 -28.38211 1.000 19.66676 267 GLN A CA 1
ATOM 1908 C C . GLN A 1 270 ? 37.40229 2.04084 -27.27477 1.000 21.74121 267 GLN A C 1
ATOM 1909 O O . GLN A 1 270 ? 37.31594 3.27017 -27.20016 1.000 19.24748 267 GLN A O 1
ATOM 1915 N N . ARG A 1 271 ? 36.79076 1.21455 -26.42527 1.000 17.79848 268 ARG A N 1
ATOM 1916 C CA . ARG A 1 271 ? 36.09192 1.67449 -25.22778 1.000 18.36048 268 ARG A CA 1
ATOM 1917 C C . ARG A 1 271 ? 36.78973 0.98711 -24.06365 1.000 18.91580 268 ARG A C 1
ATOM 1918 O O . ARG A 1 271 ? 36.32910 -0.05762 -23.58515 1.000 18.33914 268 ARG A O 1
ATOM 1926 N N . PRO A 1 272 ? 37.90317 1.53126 -23.59460 1.000 19.49031 269 PRO A N 1
ATOM 1927 C CA . PRO A 1 272 ? 38.68166 0.84913 -22.55685 1.000 18.27922 269 PRO A CA 1
ATOM 1928 C C . PRO A 1 272 ? 38.06452 1.00238 -21.17022 1.000 21.74576 269 PRO A C 1
ATOM 1929 O O . PRO A 1 272 ? 37.23861 1.88127 -20.90468 1.000 18.07277 269 PRO A O 1
ATOM 1933 N N . THR A 1 273 ? 38.49811 0.11242 -20.27706 1.000 20.17513 270 THR A N 1
ATOM 1934 C CA . THR A 1 273 ? 38.19201 0.19284 -18.85615 1.000 23.48278 270 THR A CA 1
ATOM 1935 C C . THR A 1 273 ? 39.44699 -0.19848 -18.08095 1.000 22.29303 270 THR A C 1
ATOM 1936 O O . THR A 1 273 ? 40.21054 -1.05879 -18.53012 1.000 19.88395 270 THR A O 1
ATOM 1940 N N . LEU A 1 274 ? 39.66549 0.45413 -16.92921 1.000 21.85023 271 LEU A N 1
ATOM 1941 C CA . LEU A 1 274 ? 40.96589 0.39688 -16.24672 1.000 23.17440 271 LEU A CA 1
ATOM 1942 C C . LEU A 1 274 ? 41.39576 -1.03231 -15.92471 1.000 21.92091 271 LEU A C 1
ATOM 1943 O O . LEU A 1 274 ? 42.58773 -1.36027 -15.99907 1.000 20.83161 271 LEU A O 1
ATOM 1948 N N . GLY A 1 275 ? 40.44649 -1.89090 -15.55415 1.000 21.58252 272 GLY A N 1
ATOM 1949 C CA . GLY A 1 275 ? 40.79032 -3.25794 -15.20061 1.000 24.87893 272 GLY A CA 1
ATOM 1950 C C . GLY A 1 275 ? 41.60863 -3.98017 -16.25327 1.000 24.27659 272 GLY A C 1
ATOM 1951 O O . GLY A 1 275 ? 42.49109 -4.77190 -15.91942 1.000 21.30833 272 GLY A O 1
ATOM 1952 N N . ASN A 1 276 ? 41.35931 -3.69561 -17.53161 1.000 20.36945 273 ASN A N 1
ATOM 1953 C CA . ASN A 1 276 ? 42.08145 -4.34586 -18.62408 1.000 20.81811 273 ASN A CA 1
ATOM 1954 C C . ASN A 1 276 ? 43.49609 -3.81197 -18.82263 1.000 19.44064 273 ASN A C 1
ATOM 1955 O O . ASN A 1 276 ? 44.22605 -4.31648 -19.68769 1.000 18.29441 273 ASN A O 1
ATOM 1960 N N . PHE A 1 277 ? 43.89819 -2.82642 -18.02780 1.000 18.53346 274 PHE A N 1
ATOM 1961 C CA . PHE A 1 277 ? 45.23421 -2.25785 -18.06946 1.000 20.50879 274 PHE A CA 1
ATOM 1962 C C . PHE A 1 277 ? 45.93537 -2.39642 -16.72797 1.000 19.95287 274 PHE A C 1
ATOM 1963 O O . PHE A 1 277 ? 46.97245 -1.76707 -16.50839 1.000 19.90967 274 PHE A O 1
ATOM 1971 N N . MET A 1 278 ? 45.39221 -3.21165 -15.83108 1.000 20.56217 275 MET A N 1
ATOM 1972 C CA . MET A 1 278 ? 45.99343 -3.53023 -14.54174 1.000 23.38487 275 MET A CA 1
ATOM 1973 C C . MET A 1 278 ? 45.96613 -5.04121 -14.33003 1.000 27.99407 275 MET A C 1
ATOM 1974 O O . MET A 1 278 ? 45.61523 -5.53460 -13.25587 1.000 24.43767 275 MET A O 1
ATOM 1979 N N . ARG A 1 279 ? 46.32954 -5.79657 -15.37301 1.000 23.69006 276 ARG A N 1
ATOM 1980 C CA . ARG A 1 279 ? 46.00723 -7.21938 -15.45963 1.000 29.03528 276 ARG A CA 1
ATOM 1981 C C . ARG A 1 279 ? 47.00934 -8.11400 -14.75566 1.000 29.04300 276 ARG A C 1
ATOM 1982 O O . ARG A 1 279 ? 46.66706 -9.25107 -14.41907 1.000 30.00920 276 ARG A O 1
ATOM 1990 N N . THR A 1 280 ? 48.23614 -7.65427 -14.57233 1.000 25.69964 277 THR A N 1
ATOM 1991 C CA . THR A 1 280 ? 49.29283 -8.43638 -13.95928 1.000 32.59553 277 THR A CA 1
ATOM 1992 C C . THR A 1 280 ? 49.97937 -7.55738 -12.93031 1.000 33.50470 277 THR A C 1
ATOM 1993 O O . THR A 1 280 ? 49.90621 -6.32844 -13.01536 1.000 30.10965 277 THR A O 1
ATOM 1997 N N . PRO A 1 281 ? 50.65126 -8.16005 -11.94178 1.000 30.79461 278 PRO A N 1
ATOM 1998 C CA . PRO A 1 281 ? 51.41428 -7.33486 -10.99266 1.000 31.28711 278 PRO A CA 1
ATOM 1999 C C . PRO A 1 281 ? 52.44548 -6.45356 -11.67612 1.000 28.39583 278 PRO A C 1
ATOM 2000 O O . PRO A 1 281 ? 52.63351 -5.30087 -11.26725 1.000 25.36765 278 PRO A O 1
ATOM 2004 N N . GLU A 1 282 ? 53.11534 -6.95526 -12.71658 1.000 24.59465 279 GLU A N 1
ATOM 2005 C CA . GLU A 1 282 ? 54.13433 -6.14153 -13.36781 1.000 31.23493 279 GLU A CA 1
ATOM 2006 C C . GLU A 1 282 ? 53.51572 -4.94505 -14.08716 1.000 29.21433 279 GLU A C 1
ATOM 2007 O O . GLU A 1 282 ? 54.06499 -3.84241 -14.03762 1.000 26.31925 279 GLU A O 1
ATOM 2013 N N . GLU A 1 283 ? 52.38394 -5.13267 -14.76503 1.000 25.44554 280 GLU A N 1
ATOM 2014 C CA . GLU A 1 283 ? 51.75496 -3.98976 -15.41890 1.000 25.12572 280 GLU A CA 1
ATOM 2015 C C . GLU A 1 283 ? 51.24078 -3.00296 -14.37895 1.000 25.45145 280 GLU A C 1
ATOM 2016 O O . GLU A 1 283 ? 51.45485 -1.79142 -14.49988 1.000 23.53969 280 GLU A O 1
ATOM 2022 N N . ALA A 1 284 ? 50.56964 -3.51445 -13.33959 1.000 25.65087 281 ALA A N 1
ATOM 2023 C CA . ALA A 1 284 ? 50.04824 -2.65879 -12.27927 1.000 25.46299 281 ALA A CA 1
ATOM 2024 C C . ALA A 1 284 ? 51.16847 -1.87708 -11.59929 1.000 27.31333 281 ALA A C 1
ATOM 2025 O O . ALA A 1 284 ? 51.03478 -0.67572 -11.34961 1.000 27.98102 281 ALA A O 1
ATOM 2027 N N . GLN A 1 285 ? 52.29404 -2.53195 -11.31830 1.000 29.31657 282 GLN A N 1
ATOM 2028 C CA . GLN A 1 285 ? 53.38999 -1.83081 -10.65998 1.000 31.84506 282 GLN A CA 1
ATOM 2029 C C . GLN A 1 285 ? 54.03471 -0.81616 -11.59686 1.000 29.66260 282 GLN A C 1
ATOM 2030 O O . GLN A 1 285 ? 54.45954 0.25949 -11.15603 1.000 26.69060 282 GLN A O 1
ATOM 2036 N N . ARG A 1 286 ? 54.12684 -1.13841 -12.89091 1.000 25.65936 283 ARG A N 1
ATOM 2037 C CA . ARG A 1 286 ? 54.71100 -0.18404 -13.83135 1.000 25.03249 283 ARG A CA 1
ATOM 2038 C C . ARG A 1 286 ? 53.88834 1.10124 -13.89969 1.000 24.37809 283 ARG A C 1
ATOM 2039 O O . ARG A 1 286 ? 54.44943 2.20449 -13.91696 1.000 23.98946 283 ARG A O 1
ATOM 2047 N N . ARG A 1 287 ? 52.55803 0.98188 -13.93644 1.000 21.66993 284 ARG A N 1
ATOM 2048 C CA . ARG A 1 287 ? 51.71477 2.17328 -14.06035 1.000 23.77521 284 ARG A CA 1
ATOM 2049 C C . ARG A 1 287 ? 51.75169 3.01596 -12.78605 1.000 24.00531 284 ARG A C 1
ATOM 2050 O O . ARG A 1 287 ? 51.92312 4.24177 -12.84559 1.000 24.01140 284 ARG A O 1
ATOM 2058 N N . THR A 1 288 ? 51.59876 2.37629 -11.61679 1.000 25.38071 285 THR A N 1
ATOM 2059 C CA . THR A 1 288 ? 51.60126 3.12993 -10.36200 1.000 25.38967 285 THR A CA 1
ATOM 2060 C C . THR A 1 288 ? 52.97250 3.72380 -10.06917 1.000 27.47015 285 THR A C 1
ATOM 2061 O O . THR A 1 288 ? 53.06545 4.84961 -9.56582 1.000 30.11015 285 THR A O 1
ATOM 2065 N N . SER A 1 289 ? 54.05246 2.99231 -10.37061 1.000 25.46118 286 SER A N 1
ATOM 2066 C CA . SER A 1 289 ? 55.38268 3.54445 -10.13270 1.000 28.79376 286 SER A CA 1
ATOM 2067 C C . SER A 1 289 ? 55.61387 4.79236 -10.96437 1.000 26.66757 286 SER A C 1
ATOM 2068 O O . SER A 1 289 ? 56.14994 5.78876 -10.47081 1.000 25.69696 286 SER A O 1
ATOM 2071 N N . GLU A 1 290 ? 55.22536 4.75435 -12.23505 1.000 27.69457 287 GLU A N 1
ATOM 2072 C CA . GLU A 1 290 ? 55.46441 5.90062 -13.09747 1.000 27.15060 287 GLU A CA 1
ATOM 2073 C C . GLU A 1 290 ? 54.60789 7.09392 -12.66882 1.000 27.81817 287 GLU A C 1
ATOM 2074 O O . GLU A 1 290 ? 55.10268 8.22495 -12.56561 1.000 25.69694 287 GLU A O 1
ATOM 2080 N N . VAL A 1 291 ? 53.32168 6.85724 -12.39179 1.000 22.71377 288 VAL A N 1
ATOM 2081 C CA . VAL A 1 291 ? 52.44680 7.95541 -11.99868 1.000 24.15337 288 VAL A CA 1
ATOM 2082 C C . VAL A 1 291 ? 52.86177 8.50791 -10.63583 1.000 28.65043 288 VAL A C 1
ATOM 2083 O O . VAL A 1 291 ? 53.01884 9.72646 -10.46715 1.000 24.96281 288 VAL A O 1
ATOM 2087 N N . PHE A 1 292 ? 53.05411 7.62572 -9.64591 1.000 21.33368 289 PHE A N 1
ATOM 2088 C CA . PHE A 1 292 ? 53.52585 8.09312 -8.34309 1.000 27.42904 289 PHE A CA 1
ATOM 2089 C C . PHE A 1 292 ? 54.84365 8.83834 -8.47862 1.000 30.36791 289 PHE A C 1
ATOM 2090 O O . PHE A 1 292 ? 55.04107 9.88215 -7.84002 1.000 31.43984 289 PHE A O 1
ATOM 2098 N N . GLY A 1 293 ? 55.74961 8.32816 -9.31970 1.000 26.55969 290 GLY A N 1
ATOM 2099 C CA . GLY A 1 293 ? 57.01395 9.01588 -9.53465 1.000 28.21669 290 GLY A CA 1
ATOM 2100 C C . GLY A 1 293 ? 56.83472 10.39876 -10.13321 1.000 31.88561 290 GLY A C 1
ATOM 2101 O O . GLY A 1 293 ? 57.52360 11.34507 -9.74506 1.000 30.09842 290 GLY A O 1
ATOM 2102 N N . TRP A 1 294 ? 55.91456 10.53542 -11.09549 1.000 27.72700 291 TRP A N 1
ATOM 2103 C CA . TRP A 1 294 ? 55.67305 11.84432 -11.69902 1.000 27.85315 291 TRP A CA 1
ATOM 2104 C C . TRP A 1 294 ? 55.09290 12.81165 -10.67549 1.000 31.73807 291 TRP A C 1
ATOM 2105 O O . TRP A 1 294 ? 55.45263 13.99305 -10.65307 1.000 30.72226 291 TRP A O 1
ATOM 2116 N N . VAL A 1 295 ? 54.19133 12.32544 -9.81947 1.000 25.38978 292 VAL A N 1
ATOM 2117 C CA . VAL A 1 295 ? 53.59145 13.18628 -8.80457 1.000 32.96325 292 VAL A CA 1
ATOM 2118 C C . VAL A 1 295 ? 54.64219 13.61706 -7.78574 1.000 33.39682 292 VAL A C 1
ATOM 2119 O O . VAL A 1 295 ? 54.80188 14.81083 -7.50877 1.000 38.23235 292 VAL A O 1
ATOM 2123 N N . ALA A 1 296 ? 55.39670 12.65430 -7.24175 1.000 32.40953 293 ALA A N 1
ATOM 2124 C CA . ALA A 1 296 ? 56.39128 12.96466 -6.21661 1.000 34.94044 293 ALA A CA 1
ATOM 2125 C C . ALA A 1 296 ? 57.46840 13.90107 -6.74880 1.000 39.21403 293 ALA A C 1
ATOM 2126 O O . ALA A 1 296 ? 57.89169 14.83346 -6.05440 1.000 34.54949 293 ALA A O 1
ATOM 2128 N N . SER A 1 297 ? 57.93090 13.66481 -7.97239 1.000 33.68031 294 SER A N 1
ATOM 2129 C CA . SER A 1 297 ? 58.92124 14.52726 -8.59793 1.000 35.45997 294 SER A CA 1
ATOM 2130 C C . SER A 1 297 ? 58.32076 15.79793 -9.18668 1.000 37.34920 294 SER A C 1
ATOM 2131 O O . SER A 1 297 ? 59.07160 16.61376 -9.72898 1.000 38.59294 294 SER A O 1
ATOM 2134 N N . LYS A 1 298 ? 56.99918 15.97362 -9.10384 1.000 33.51205 295 LYS A N 1
ATOM 2135 C CA . LYS A 1 298 ? 56.31789 17.19323 -9.55278 1.000 36.65627 295 LYS A CA 1
ATOM 2136 C C . LYS A 1 298 ? 56.45787 17.39937 -11.05862 1.000 36.92311 295 LYS A C 1
ATOM 2137 O O . LYS A 1 298 ? 56.58961 18.52589 -11.54119 1.000 41.08392 295 LYS A O 1
ATOM 2143 N N . GLN A 1 299 ? 56.43607 16.30462 -11.81317 1.000 34.06808 296 GLN A N 1
ATOM 2144 C CA . GLN A 1 299 ? 56.33877 16.41487 -13.26338 1.000 31.50877 296 GLN A CA 1
ATOM 2145 C C . GLN A 1 299 ? 54.89600 16.40092 -13.73240 1.000 28.24274 296 GLN A C 1
ATOM 2146 O O . GLN A 1 299 ? 54.59264 16.90929 -14.81776 1.000 31.58136 296 GLN A O 1
ATOM 2152 N N . VAL A 1 300 ? 54.00654 15.81448 -12.93991 1.000 27.94631 297 VAL A N 1
ATOM 2153 C CA . VAL A 1 300 ? 52.56726 15.88475 -13.15377 1.000 28.62011 297 VAL A CA 1
ATOM 2154 C C . VAL A 1 300 ? 51.97182 16.62735 -11.96720 1.000 29.47657 297 VAL A C 1
ATOM 2155 O O . VAL A 1 300 ? 52.28175 16.30192 -10.81428 1.000 31.59767 297 VAL A O 1
ATOM 2159 N N . GLN A 1 301 ? 51.13606 17.62761 -12.25516 1.000 27.94563 298 GLN A N 1
ATOM 2160 C CA . GLN A 1 301 ? 50.45086 18.43247 -11.25076 1.000 28.16553 298 GLN A CA 1
ATOM 2161 C C . GLN A 1 301 ? 49.04285 17.88322 -11.04335 1.000 27.68185 298 GLN A C 1
ATOM 2162 O O . GLN A 1 301 ? 48.23609 17.86087 -11.98073 1.000 26.60289 298 GLN A O 1
ATOM 2168 N N . LEU A 1 302 ? 48.75506 17.43609 -9.82463 1.000 25.25222 299 LEU A N 1
ATOM 2169 C CA . LEU A 1 302 ? 47.40029 17.06100 -9.44478 1.000 27.05536 299 LEU A CA 1
ATOM 2170 C C . LEU A 1 302 ? 46.60748 18.29313 -9.04316 1.000 30.65390 299 LEU A C 1
ATOM 2171 O O . LEU A 1 302 ? 47.15758 19.27347 -8.53245 1.000 31.12502 299 LEU A O 1
ATOM 2176 N N . THR A 1 303 ? 45.29799 18.22334 -9.24646 1.000 26.20752 300 THR A N 1
ATOM 2177 C CA . THR A 1 303 ? 44.39460 19.34577 -8.99884 1.000 28.83042 300 THR A CA 1
ATOM 2178 C C . THR A 1 303 ? 43.29305 18.82970 -8.07817 1.000 30.24013 300 THR A C 1
ATOM 2179 O O . THR A 1 303 ? 42.26102 18.32948 -8.53595 1.000 29.03388 300 THR A O 1
ATOM 2183 N N . ILE A 1 304 ? 43.51259 18.94718 -6.77487 1.000 25.91824 301 ILE A N 1
ATOM 2184 C CA . ILE A 1 304 ? 42.61469 18.37254 -5.78130 1.000 27.28592 301 ILE A CA 1
ATOM 2185 C C . ILE A 1 304 ? 41.74797 19.48559 -5.21148 1.000 30.39935 301 ILE A C 1
ATOM 2186 O O . ILE A 1 304 ? 42.26285 20.49872 -4.72397 1.000 28.93203 301 ILE A O 1
ATOM 2191 N N . GLY A 1 305 ? 40.43370 19.31290 -5.30570 1.000 29.29582 302 GLY A N 1
ATOM 2192 C CA . GLY A 1 305 ? 39.49831 20.26759 -4.74877 1.000 26.58043 302 GLY A CA 1
ATOM 2193 C C . GLY A 1 305 ? 39.14798 19.93870 -3.31113 1.000 33.46001 302 GLY A C 1
ATOM 2194 O O . GLY A 1 305 ? 40.02569 19.60892 -2.49758 1.000 31.22598 302 GLY A O 1
ATOM 2195 N N . ARG A 1 306 ? 37.85950 19.98183 -2.99593 1.000 28.29552 303 ARG A N 1
ATOM 2196 C CA . ARG A 1 306 ? 37.42554 19.84479 -1.61417 1.000 28.60204 303 ARG A CA 1
ATOM 2197 C C . ARG A 1 306 ? 37.54912 18.40658 -1.11691 1.000 30.58897 303 ARG A C 1
ATOM 2198 O O . ARG A 1 306 ? 37.24929 17.44222 -1.83861 1.000 28.14996 303 ARG A O 1
ATOM 2206 N N . GLU A 1 307 ? 37.99426 18.28096 0.13713 1.000 25.92224 304 GLU A N 1
ATOM 2207 C CA . GLU A 1 307 ? 37.93776 17.04693 0.91753 1.000 27.46550 304 GLU A CA 1
ATOM 2208 C C . GLU A 1 307 ? 36.69926 17.12110 1.81227 1.000 30.80258 304 GLU A C 1
ATOM 2209 O O . GLU A 1 307 ? 36.72535 17.73896 2.88108 1.000 28.17748 304 GLU A O 1
ATOM 2215 N N . TYR A 1 308 ? 35.61103 16.49685 1.36603 1.000 26.07514 305 TYR A N 1
ATOM 2216 C CA . TYR A 1 308 ? 34.37234 16.50679 2.12628 1.000 27.82491 305 TYR A CA 1
ATOM 2217 C C . TYR A 1 308 ? 34.46179 15.56425 3.32240 1.000 32.76646 305 TYR A C 1
ATOM 2218 O O . TYR A 1 308 ? 35.13000 14.52644 3.26090 1.000 35.03425 305 TYR A O 1
ATOM 2227 N N . PRO A 1 309 ? 33.78315 15.89028 4.42262 1.000 33.25989 306 PRO A N 1
ATOM 2228 C CA . PRO A 1 309 ? 33.53388 14.86533 5.43937 1.000 34.67132 306 PRO A CA 1
ATOM 2229 C C . PRO A 1 309 ? 32.69976 13.75368 4.82336 1.000 31.16172 306 PRO A C 1
ATOM 2230 O O . PRO A 1 309 ? 31.91931 13.98033 3.89798 1.000 32.51391 306 PRO A O 1
ATOM 2234 N N . LEU A 1 310 ? 32.87589 12.54052 5.34448 1.000 33.28356 307 LEU A N 1
ATOM 2235 C CA . LEU A 1 310 ? 32.24993 11.37208 4.72990 1.000 33.12158 307 LEU A CA 1
ATOM 2236 C C . LEU A 1 310 ? 30.74079 11.52815 4.63704 1.000 32.69765 307 LEU A C 1
ATOM 2237 O O . LEU A 1 310 ? 30.13232 11.13319 3.63575 1.000 31.99309 307 LEU A O 1
ATOM 2242 N N . HIS A 1 311 ? 30.11828 12.12292 5.65703 1.000 32.64365 308 HIS A N 1
ATOM 2243 C CA . HIS A 1 311 ? 28.66186 12.22099 5.66945 1.000 36.21774 308 HIS A CA 1
ATOM 2244 C C . HIS A 1 311 ? 28.12312 13.20391 4.63687 1.000 36.74780 308 HIS A C 1
ATOM 2245 O O . HIS A 1 311 ? 26.90612 13.23400 4.42058 1.000 35.42514 308 HIS A O 1
ATOM 2252 N N . GLU A 1 312 ? 28.98577 13.99489 3.99182 1.000 31.03786 309 GLU A N 1
ATOM 2253 C CA . GLU A 1 312 ? 28.57288 14.87221 2.90194 1.000 31.78670 309 GLU A CA 1
ATOM 2254 C C . GLU A 1 312 ? 28.83873 14.25448 1.53051 1.000 32.38342 309 GLU A C 1
ATOM 2255 O O . GLU A 1 312 ? 28.99262 14.97992 0.53967 1.000 30.01239 309 GLU A O 1
ATOM 2261 N N . ALA A 1 313 ? 28.88916 12.91855 1.45825 1.000 28.97703 310 ALA A N 1
ATOM 2262 C CA . ALA A 1 313 ? 29.08119 12.24033 0.18076 1.000 31.04440 310 ALA A CA 1
ATOM 2263 C C . ALA A 1 313 ? 28.04128 12.67882 -0.84711 1.000 29.29575 310 ALA A C 1
ATOM 2264 O O . ALA A 1 313 ? 28.35920 12.83324 -2.03365 1.000 26.82977 310 ALA A O 1
ATOM 2266 N N . ALA A 1 314 ? 26.79514 12.90274 -0.40881 1.000 32.67874 311 ALA A N 1
ATOM 2267 C CA . ALA A 1 314 ? 25.75662 13.34599 -1.33930 1.000 32.25785 311 ALA A CA 1
ATOM 2268 C C . ALA A 1 314 ? 26.12090 14.68062 -1.97801 1.000 26.30633 311 ALA A C 1
ATOM 2269 O O . ALA A 1 314 ? 25.96971 14.85995 -3.19455 1.000 28.66066 311 ALA A O 1
ATOM 2271 N N . GLN A 1 315 ? 26.61974 15.62377 -1.17737 1.000 28.26316 312 GLN A N 1
ATOM 2272 C CA . GLN A 1 315 ? 27.00875 16.92429 -1.71941 1.000 26.73444 312 GLN A CA 1
ATOM 2273 C C . GLN A 1 315 ? 28.15441 16.78689 -2.70953 1.000 29.53046 312 GLN A C 1
ATOM 2274 O O . GLN A 1 315 ? 28.17329 17.45846 -3.75054 1.000 29.84877 312 GLN A O 1
ATOM 2280 N N . ALA A 1 316 ? 29.12725 15.92458 -2.39791 1.000 31.07712 313 ALA A N 1
ATOM 2281 C CA . ALA A 1 316 ? 30.25686 15.73060 -3.30100 1.000 29.27703 313 ALA A CA 1
ATOM 2282 C C . ALA A 1 316 ? 29.79819 15.16814 -4.64348 1.000 28.00639 313 ALA A C 1
ATOM 2283 O O . ALA A 1 316 ? 30.24646 15.63014 -5.70123 1.000 26.10525 313 ALA A O 1
ATOM 2285 N N . LEU A 1 317 ? 28.89319 14.17862 -4.62798 1.000 26.38055 314 LEU A N 1
ATOM 2286 C CA . LEU A 1 317 ? 28.39541 13.64319 -5.89555 1.000 28.57995 314 LEU A CA 1
ATOM 2287 C C . LEU A 1 317 ? 27.57632 14.69018 -6.64699 1.000 34.31586 314 LEU A C 1
ATOM 2288 O O . LEU A 1 317 ? 27.64225 14.77330 -7.88354 1.000 33.49712 314 LEU A O 1
ATOM 2293 N N . THR A 1 318 ? 26.81398 15.50925 -5.91482 1.000 29.45544 315 THR A N 1
ATOM 2294 C CA . THR A 1 318 ? 26.08706 16.60756 -6.55160 1.000 31.95018 315 THR A CA 1
ATOM 2295 C C . THR A 1 318 ? 27.05040 17.59281 -7.20492 1.000 33.20317 315 THR A C 1
ATOM 2296 O O . THR A 1 318 ? 26.88645 17.95586 -8.37593 1.000 31.42098 315 THR A O 1
ATOM 2300 N N . ASP A 1 319 ? 28.07287 18.03115 -6.45903 1.000 31.82858 316 ASP A N 1
ATOM 2301 C CA . ASP A 1 319 ? 29.05251 18.95791 -7.01641 1.000 34.77659 316 ASP A CA 1
ATOM 2302 C C . ASP A 1 319 ? 29.77950 18.34885 -8.20848 1.000 38.05815 316 ASP A C 1
ATOM 2303 O O . ASP A 1 319 ? 30.12596 19.06147 -9.16134 1.000 36.21413 316 ASP A O 1
ATOM 2308 N N . LEU A 1 320 ? 30.00813 17.03202 -8.17070 1.000 37.45818 317 LEU A N 1
ATOM 2309 C CA . LEU A 1 320 ? 30.67313 16.34233 -9.27052 1.000 36.38021 317 LEU A CA 1
ATOM 2310 C C . LEU A 1 320 ? 29.86699 16.44237 -10.56428 1.000 38.37176 317 LEU A C 1
ATOM 2311 O O . LEU A 1 320 ? 30.43416 16.62165 -11.64640 1.000 40.15384 317 LEU A O 1
ATOM 2316 N N . GLN A 1 321 ? 28.54712 16.31139 -10.47633 1.000 38.89475 318 GLN A N 1
ATOM 2317 C CA . GLN A 1 321 ? 27.70248 16.36118 -11.66355 1.000 43.29082 318 GLN A CA 1
ATOM 2318 C C . GLN A 1 321 ? 27.36347 17.78231 -12.09708 1.000 44.90706 318 GLN A C 1
ATOM 2319 O O . GLN A 1 321 ? 26.77441 17.96029 -13.16851 1.000 51.65084 318 GLN A O 1
ATOM 2325 N N . SER A 1 322 ? 27.71516 18.78764 -11.30219 1.000 39.17207 319 SER A N 1
ATOM 2326 C CA . SER A 1 322 ? 27.64547 20.16118 -11.76917 1.000 46.12633 319 SER A CA 1
ATOM 2327 C C . SER A 1 322 ? 28.62603 20.37169 -12.91937 1.000 49.10880 319 SER A C 1
ATOM 2328 O O . SER A 1 322 ? 29.61317 19.64977 -13.07286 1.000 54.61004 319 SER A O 1
ATOM 2331 N N . ARG A 1 323 ? 28.35342 21.38010 -13.73267 1.000 55.23283 320 ARG A N 1
ATOM 2332 C CA . ARG A 1 323 ? 29.28692 21.70689 -14.80545 1.000 59.94399 320 ARG A CA 1
ATOM 2333 C C . ARG A 1 323 ? 30.48823 22.50444 -14.31250 1.000 53.64711 320 ARG A C 1
ATOM 2334 O O . ARG A 1 323 ? 31.31697 22.91855 -15.13011 1.000 56.34248 320 ARG A O 1
ATOM 2336 N N . LYS A 1 324 ? 30.60295 22.71425 -13.00500 1.000 47.69284 321 LYS A N 1
ATOM 2337 C CA . LYS A 1 324 ? 31.60572 23.61026 -12.45165 1.000 46.79966 321 LYS A CA 1
ATOM 2338 C C . LYS A 1 324 ? 32.95363 22.91456 -12.28334 1.000 40.71709 321 LYS A C 1
ATOM 2339 O O . LYS A 1 324 ? 33.03003 21.70601 -12.03837 1.000 41.74152 321 LYS A O 1
ATOM 2345 N N . THR A 1 325 ? 34.02847 23.69648 -12.40285 1.000 36.42477 322 THR A N 1
ATOM 2346 C CA . THR A 1 325 ? 35.35388 23.17214 -12.09269 1.000 40.18670 322 THR A CA 1
ATOM 2347 C C . THR A 1 325 ? 35.45124 22.92878 -10.59707 1.000 41.36059 322 THR A C 1
ATOM 2348 O O . THR A 1 325 ? 35.29239 23.85601 -9.79760 1.000 38.56721 322 THR A O 1
ATOM 2352 N N . THR A 1 326 ? 35.71101 21.68402 -10.21909 1.000 36.26845 323 THR A N 1
ATOM 2353 C CA . THR A 1 326 ? 35.77817 21.31236 -8.81755 1.000 36.27446 323 THR A CA 1
ATOM 2354 C C . THR A 1 326 ? 37.14468 20.80666 -8.38855 1.000 41.71345 323 THR A C 1
ATOM 2355 O O . THR A 1 326 ? 37.42516 20.79800 -7.18220 1.000 37.23773 323 THR A O 1
ATOM 2359 N N . GLY A 1 327 ? 38.00272 20.39657 -9.32808 1.000 36.18518 324 GLY A N 1
ATOM 2360 C CA . GLY A 1 327 ? 39.18962 19.65387 -8.95845 1.000 33.23277 324 GLY A CA 1
ATOM 2361 C C . GLY A 1 327 ? 38.78762 18.25395 -8.53887 1.000 34.91836 324 GLY A C 1
ATOM 2362 O O . GLY A 1 327 ? 37.58908 17.94727 -8.48161 1.000 33.66209 324 GLY A O 1
ATOM 2363 N N . LYS A 1 328 ? 39.76182 17.38106 -8.29399 1.000 31.90271 325 LYS A N 1
ATOM 2364 C CA . LYS A 1 328 ? 39.44995 16.04676 -7.79795 1.000 29.67317 325 LYS A CA 1
ATOM 2365 C C . LYS A 1 328 ? 38.77508 16.15236 -6.43840 1.000 29.40494 325 LYS A C 1
ATOM 2366 O O . LYS A 1 328 ? 39.28677 16.81564 -5.53036 1.000 29.91551 325 LYS A O 1
ATOM 2372 N N . LEU A 1 329 ? 37.61790 15.51679 -6.30052 1.000 23.52784 326 LEU A N 1
ATOM 2373 C CA . LEU A 1 329 ? 36.89057 15.52599 -5.03842 1.000 25.74047 326 LEU A CA 1
ATOM 2374 C C . LEU A 1 329 ? 37.25809 14.29992 -4.20770 1.000 30.77051 326 LEU A C 1
ATOM 2375 O O . LEU A 1 329 ? 37.31338 13.17997 -4.72899 1.000 26.77338 326 LEU A O 1
ATOM 2380 N N . LEU A 1 330 ? 37.49093 14.51123 -2.90518 1.000 25.63071 327 LEU A N 1
ATOM 2381 C CA . LEU A 1 330 ? 37.80211 13.42201 -1.98888 1.000 25.44795 327 LEU A CA 1
ATOM 2382 C C . LEU A 1 330 ? 36.85221 13.43957 -0.79996 1.000 28.20051 327 LEU A C 1
ATOM 2383 O O . LEU A 1 330 ? 36.30754 14.48350 -0.42772 1.000 26.54582 327 LEU A O 1
ATOM 2388 N N . LEU A 1 331 ? 36.65919 12.27347 -0.19658 1.000 24.27658 328 LEU A N 1
ATOM 2389 C CA . LEU A 1 331 ? 35.93482 12.15906 1.06278 1.000 24.03324 328 LEU A CA 1
ATOM 2390 C C . LEU A 1 331 ? 36.92349 11.78849 2.15392 1.000 31.20078 328 LEU A C 1
ATOM 2391 O O . LEU A 1 331 ? 37.72445 10.85597 1.97818 1.000 25.02582 328 LEU A O 1
ATOM 2396 N N . LYS A 1 332 ? 36.87498 12.53017 3.26371 1.000 26.04668 329 LYS A N 1
ATOM 2397 C CA . LYS A 1 332 ? 37.67223 12.22499 4.44745 1.000 28.76945 329 LYS A CA 1
ATOM 2398 C C . LYS A 1 332 ? 36.95661 11.12430 5.22010 1.000 31.11764 329 LYS A C 1
ATOM 2399 O O . LYS A 1 332 ? 35.84479 11.32059 5.71551 1.000 31.51687 329 LYS A O 1
ATOM 2405 N N . CYS A 1 333 ? 37.57915 9.95150 5.30257 1.000 27.44324 330 CYS A N 1
ATOM 2406 C CA . CYS A 1 333 ? 36.89738 8.78695 5.84781 1.000 32.15865 330 CYS A CA 1
ATOM 2407 C C . CYS A 1 333 ? 37.00377 8.67125 7.36884 1.000 37.65381 330 CYS A C 1
ATOM 2408 O O . CYS A 1 333 ? 36.18478 7.97460 7.97960 1.000 37.25157 330 CYS A O 1
ATOM 2411 N N . ILE A 1 334 ? 37.96215 9.35698 7.98571 1.000 34.90204 331 ILE A N 1
ATOM 2412 C CA . ILE A 1 334 ? 38.23134 9.28401 9.42203 1.000 43.76178 331 ILE A CA 1
ATOM 2413 C C . ILE A 1 334 ? 37.71373 10.56343 10.07060 1.000 47.12190 331 ILE A C 1
ATOM 2414 O O . ILE A 1 334 ? 38.19807 11.65781 9.75629 1.000 46.28266 331 ILE A O 1
ATOM 2419 N N . ASP A 1 335 ? 36.75330 10.42773 10.98837 1.000 48.92364 332 ASP A N 1
ATOM 2420 C CA . ASP A 1 335 ? 36.13784 11.58554 11.64915 1.000 58.05599 332 ASP A CA 1
ATOM 2421 C C . ASP A 1 335 ? 37.09178 12.29699 12.61517 1.000 54.59377 332 ASP A C 1
ATOM 2422 O O . ASP A 1 335 ? 37.80658 11.65635 13.38841 1.000 57.57446 332 ASP A O 1
#

Secondary structure (DSSP, 8-state):
---EEEEE-SSSSGGGEEEEE-S--GGG--PPTTEEEEEEEEEE--HHHHHHHHTSS--SSSSEE--SEEEEEEEEE-TTS-GGGTT-EEEE---TTPPPSSBSEEEEEGGG-EEPPTTS-HHHHHHHTTHHHHHHHIIIIIS---TT-EEEESSTTSHHHHHHHHHHHHTT-EEEEEESSHHHHHHHHHTS--SEEEETTT-S-HHHHHHHH-TT-EEEEEE-S-TTTHHHHHHHEEEEEEEEE---TT-PPPP--HHHHHHTTS-EEE---GGGGS-SHHHHHHHHHHHHHHHHTTSS---EEEEEEGGGHHHHHHHHHSSS---EEEEE---

B-factor: mean 30.3, std 8.89, range [13.79, 66.21]

InterPro domains:
  IPR011032 GroES-like superfamily [SSF50129] (4-150)
  IPR013149 Alcohol dehydrogenase-like, C-terminal [PF00107] (156-273)
  IPR013154 Alcohol dehydrogenase-like, N-terminal [PF08240] (31-115)
  IPR020843 Enoylreductase domain [SM00829] (9-328)
  IPR036291 NAD(P)-binding domain superfamily [SSF51735] (118-278)
  IPR047618 Quinone oxidoreductase-like [cd05286] (3-330)

Radius of gyration: 19.97 Å; Cα contacts (8 Å, |Δi|>4): 795; chains: 1; bounding box: 41×47×60 Å

Organism: Leishmania donovani (NCBI:txid5661)

Foldseek 3Di:
DAWKFKKQQAADALVRIDIDHFPDDPVNHADEAQKWKFQFQWAFDDPVQNCCRNPVDDDPDHTFTTGFWTKGATCDHYHPDDPVRHGFTWIFRHDPQWGHHLTRMIMHGPLRTDTADPLADRVRRNLCRALVLVLLCVCCPLPPAALVAEEEEEQCLASNNLNNLLVSVVRNYAYEYEHADDVSQVNSCPQSVHPHYHHCVVPVLVLVVLLVVCVVFHQEYEAQDAQVCQVSRLQRGDAQHEYEHAHQLPHHHPDDDVVVSVVSHNYHYDHDDSCVQCPDVVSVCVSCVVSSVCVSVVSHDAWAFDAAESRCVSVQSVVVSDSDNGGTYMYRSDD

Nearest PDB structures (foldseek):
  8j6e-assembly1_A  TM=1.003E+00  e=3.045E-75  Leishmania donovani
  4rvu-assembly2_B  TM=9.280E-01  e=1.863E-36  Mycobacterium tuberculosis H37Rv
  1wly-assembly1_A  TM=9.019E-01  e=1.078E-28  Burkholderia sp. WS
  4we3-assembly1_B  TM=8.141E-01  e=1.989E-21  Zingiber officinale
  4hfn-assembly1_B  TM=8.228E-01  e=8.957E-21  Nicotiana tabacum

Sequence (335 aa):
AGSMEVIATAHGGPEVLAVRPSSHTPDATQLEEGQVLVRNAYAGVNFIDTYFLCGLYKKPAMPYVVGEEGAGAVVKVGAGVPESMLGKRVAYFGGAGCTGSYAAFTVAPASALREVPDGVTDAEAAAVMCCQGLTAHYLVDSSYPCGPGSTVVVHAAAGGTGLLVCQMAKLRGARVIGICGGAEKATLARSVGRADVVIDYVATPDWAPLARAAAPQGVDAVYDGVGQATFAGSLSVLRPRGYMITFGNASGAVPPVSPLELSRAGSVYLQRPTLGNFMRTPEEAQRRTSEVFGWVASKQVQLTIGREYPLHEAAQALTDLQSRKTTGKLLLKCID